Protein AF-A0A151MKY3-F1 (afdb_monomer_lite)

Secondary structure (DSSP, 8-state):
-HHHHHHHHHHHHHIIIIIIHHHTTHHHHHHHSTTSSTT--GGGGT-TTPPP-HHHHHHHHHTT-BHHHHTTHHHHS-HHHHT-THHHHHHHHHHHHH----PPPP-SS-HHHHHHHHHHHHHHHH---HHHHHHHHTSPPHHHHHHHHHHHHHHHHHHTTT-HHHHHHHHHHHHHHHHHHHHIIIIIIHHHHHHHHHHHHHHHHHHHHHHHHHHHHHHHHHHHHHHHHTHHHHHHHHHHHHHHHHHHHHHHHHHHHHHIIIIITTB-HHHHHHHHHHHHIIIIIIIHHHHHHHHHHHHHHHHHHHHHHHHHHHHHHH---S------------

Foldseek 3Di:
DVVLVVLLVVLVVCLVVPLVCVVVVVVQVVVLPPPNDPPDDCVVVLDPPDRQRPSQLLVCLQVQAFNCVSRVCCVRDVLCVVLVCCVVLVVVVVVLVPPQDQDDQDQPDDPVRLVVLVCLLVVLVPDDCVVVLVVLVPDDDLCPLLVQLVVLQVVLVVCCVPCVPSSVVSNVVSVVSVVVSVVCVVPVVVVSVVVSVVVVVSNVVSVCSNVVSVVVVVVSVVVSCCVRPPPSVVVSVVSVVVSVVVVVVSVVVSVVVVCCNRGPPRRNNVVSVVVVVVSCCCNVVPSVVSSVVSVVVVVVVVVVVVVVVVVVVVVVVVDDDPDDDDDDDDDDDD

InterPro domains:
  IPR008795 Prominin [PF05478] (1-319)
  IPR008795 Prominin [PTHR22730] (1-329)

pLDDT: mean 85.37, std 10.16, range [39.69, 96.31]

Sequence (334 aa):
MLLVLLSFLLGGNGYVLVCRSWHDRQLFQFLETQGMIPSFNPETLGLQGQTLNLSQVYNACQHDAPLWSALDLGQAVPLDELLNLSQYTTEIRAAFAETNLTLAPVVLLSTEQTDLLRTLGNTTRLTNLTDDRQKLSTIPSQEQLLGLADELDRLANVIGTRAPDRSKELRDEAAELRQLDKEMETRLRSNVRILNETLQRLQKTMHQVPMLVDSVLEQMKQAEVFLDTRVAATIQNESQLFLHRLLGFFETYVAWAKGTLTGELGRCRPVAQALDSVETIACRYMLDSLNAFWFSLGACTVLLLPGLILATRLAKFYRRMDYADVHENDALEM

Organism: Alligator mississippiensis (NCBI:txid8496)

Structure (mmCIF, N/CA/C/O backbone):
data_AF-A0A151MKY3-F1
#
_entry.id   AF-A0A151MKY3-F1
#
loop_
_atom_site.group_PDB
_atom_site.id
_atom_site.type_symbol
_atom_site.label_atom_id
_atom_site.label_alt_id
_atom_site.label_comp_id
_atom_site.label_asym_id
_atom_site.label_entity_id
_atom_site.label_seq_id
_atom_site.pdbx_PDB_ins_code
_atom_site.Cartn_x
_atom_site.Cartn_y
_atom_site.Cartn_z
_atom_site.occupancy
_atom_site.B_iso_or_equiv
_atom_site.auth_seq_id
_atom_site.auth_comp_id
_atom_site.auth_asym_id
_atom_site.auth_atom_id
_atom_site.pdbx_PDB_model_num
ATOM 1 N N . MET A 1 1 ? -31.438 -17.402 73.372 1.00 79.44 1 MET A N 1
ATOM 2 C CA . MET A 1 1 ? -32.746 -16.821 72.994 1.00 79.44 1 MET A CA 1
ATOM 3 C C . MET A 1 1 ? -32.568 -15.454 72.348 1.00 79.44 1 MET A C 1
ATOM 5 O O . MET A 1 1 ? -32.691 -15.382 71.137 1.00 79.44 1 MET A O 1
ATOM 9 N N . LEU A 1 2 ? -32.186 -14.410 73.093 1.00 84.75 2 LEU A N 1
ATOM 10 C CA . LEU A 1 2 ? -32.110 -13.033 72.567 1.00 84.75 2 LEU A CA 1
ATOM 11 C C . LEU A 1 2 ? -31.110 -12.866 71.404 1.00 84.75 2 LEU A C 1
ATOM 13 O O . LEU A 1 2 ? -31.463 -12.306 70.374 1.00 84.75 2 LEU A O 1
ATOM 17 N N . LEU A 1 3 ? -29.910 -13.446 71.527 1.00 87.62 3 LEU A N 1
ATOM 18 C CA . LEU A 1 3 ? -28.890 -13.429 70.468 1.00 87.62 3 LEU A CA 1
ATOM 19 C C . LEU A 1 3 ? -29.376 -14.095 69.172 1.00 87.62 3 LEU A C 1
ATOM 21 O O . LEU A 1 3 ? -29.254 -13.519 68.103 1.00 87.62 3 LEU A O 1
ATOM 25 N N . VAL A 1 4 ? -30.006 -15.267 69.277 1.00 87.38 4 VAL A N 1
ATOM 26 C CA . VAL A 1 4 ? -30.551 -16.012 68.127 1.00 87.38 4 VAL A CA 1
ATOM 27 C C . VAL A 1 4 ? -31.636 -15.211 67.417 1.00 87.38 4 VAL A C 1
ATOM 29 O O . VAL A 1 4 ? -31.662 -15.149 66.194 1.00 87.38 4 VAL A O 1
ATOM 32 N N . LEU A 1 5 ? -32.516 -14.580 68.196 1.00 85.94 5 LEU A N 1
ATOM 33 C CA . LEU A 1 5 ? -33.632 -13.804 67.675 1.00 85.94 5 LEU A CA 1
ATOM 34 C C . LEU A 1 5 ? -33.143 -12.537 66.956 1.00 85.94 5 LEU A C 1
ATOM 36 O O . LEU A 1 5 ? -33.603 -12.246 65.857 1.00 85.94 5 LEU A O 1
ATOM 40 N N . LEU A 1 6 ? -32.159 -11.835 67.531 1.00 89.75 6 LEU A N 1
ATOM 41 C CA . LEU A 1 6 ? -31.515 -10.682 66.896 1.00 89.75 6 LEU A CA 1
ATOM 42 C C . LEU A 1 6 ? -30.772 -11.077 65.616 1.00 89.75 6 LEU A C 1
ATOM 44 O O . LEU A 1 6 ? -30.970 -10.439 64.587 1.00 89.75 6 LEU A O 1
ATOM 48 N N . SER A 1 7 ? -29.958 -12.135 65.653 1.00 88.44 7 SER A N 1
ATOM 49 C CA . SER A 1 7 ? -29.203 -12.605 64.485 1.00 88.44 7 SER A CA 1
ATOM 50 C C . SER A 1 7 ? -30.115 -13.084 63.356 1.00 88.44 7 SER A C 1
ATOM 52 O O . SER A 1 7 ? -29.849 -12.773 62.199 1.00 88.44 7 SER A O 1
ATOM 54 N N . PHE A 1 8 ? -31.212 -13.777 63.674 1.00 87.38 8 PHE A N 1
ATOM 55 C CA . PHE A 1 8 ? -32.194 -14.211 62.680 1.00 87.38 8 PHE A CA 1
ATOM 56 C C . PHE A 1 8 ? -32.947 -13.028 62.055 1.00 87.38 8 PHE A C 1
ATOM 58 O O . PHE A 1 8 ? -33.107 -12.978 60.838 1.00 87.38 8 PHE A O 1
ATOM 65 N N . LEU A 1 9 ? -33.364 -12.042 62.858 1.00 87.62 9 LEU A N 1
ATOM 66 C CA . LEU A 1 9 ? -33.996 -10.827 62.337 1.00 87.62 9 LEU A CA 1
ATOM 67 C C . LEU A 1 9 ? -33.033 -10.032 61.448 1.00 87.62 9 LEU A C 1
ATOM 69 O O . LEU A 1 9 ? -33.425 -9.605 60.365 1.00 87.62 9 LEU A O 1
ATOM 73 N N . LEU A 1 10 ? -31.778 -9.860 61.868 1.00 89.12 10 LEU A N 1
ATOM 74 C CA . LEU A 1 10 ? -30.752 -9.176 61.078 1.00 89.12 10 LEU A CA 1
ATOM 75 C C . LEU A 1 10 ? -30.460 -9.906 59.765 1.00 89.12 10 LEU A C 1
ATOM 77 O O . LEU A 1 10 ? -30.448 -9.275 58.713 1.00 89.12 10 LEU A O 1
ATOM 81 N N . GLY A 1 11 ? -30.265 -11.224 59.806 1.00 87.06 11 GLY A N 1
ATOM 82 C CA . GLY A 1 11 ? -29.966 -12.014 58.614 1.00 87.06 11 GLY A CA 1
ATOM 83 C C . GLY A 1 11 ? -31.149 -12.119 57.645 1.00 87.06 11 GLY A C 1
ATOM 84 O O . GLY A 1 11 ? -30.958 -12.020 56.432 1.00 87.06 11 GLY A O 1
ATOM 85 N N . GLY A 1 12 ? -32.380 -12.239 58.152 1.00 87.25 12 GLY A N 1
ATOM 86 C CA . GLY A 1 12 ? -33.592 -12.251 57.330 1.00 87.25 12 GLY A CA 1
ATOM 87 C C . GLY A 1 12 ? -33.848 -10.910 56.637 1.00 87.25 12 GLY A C 1
ATOM 88 O O . GLY A 1 12 ? -34.093 -10.873 55.432 1.00 87.25 12 GLY A O 1
ATOM 89 N N . ASN A 1 13 ? -33.724 -9.795 57.368 1.00 88.44 13 ASN A N 1
ATOM 90 C CA . ASN A 1 13 ? -33.832 -8.460 56.769 1.00 88.44 13 ASN A CA 1
ATOM 91 C C . ASN A 1 13 ? -32.669 -8.178 55.810 1.00 88.44 13 ASN A C 1
ATOM 93 O O . ASN A 1 13 ? -32.894 -7.628 54.738 1.00 88.44 13 ASN A O 1
ATOM 97 N N . GLY A 1 14 ? -31.448 -8.601 56.152 1.00 87.81 14 GLY A N 1
ATOM 98 C CA . GLY A 1 14 ? -30.278 -8.480 55.282 1.00 87.81 14 GLY A CA 1
ATOM 99 C C . GLY A 1 14 ? -30.457 -9.215 53.953 1.00 87.81 14 GLY A C 1
ATOM 100 O O . GLY A 1 14 ? -30.155 -8.655 52.903 1.00 87.81 14 GLY A O 1
ATOM 101 N N . TYR A 1 15 ? -31.029 -10.421 53.975 1.00 89.06 15 TYR A N 1
ATOM 102 C CA . TYR A 1 15 ? -31.353 -11.164 52.756 1.00 89.06 15 TYR A CA 1
ATOM 103 C C . TYR A 1 15 ? -32.357 -10.415 51.870 1.00 89.06 15 TYR A C 1
ATOM 105 O O . TYR A 1 15 ? -32.137 -10.262 50.670 1.00 89.06 15 TYR A O 1
ATOM 113 N N . VAL A 1 16 ? -33.453 -9.911 52.444 1.00 87.62 16 VAL A N 1
ATOM 114 C CA . VAL A 1 16 ? -34.462 -9.173 51.668 1.00 87.62 16 VAL A CA 1
ATOM 115 C C . VAL A 1 16 ? -33.888 -7.868 51.115 1.00 87.62 16 VAL A C 1
ATOM 117 O O . VAL A 1 16 ? -34.118 -7.548 49.955 1.00 87.62 16 VAL A O 1
ATOM 120 N N . LEU A 1 17 ? -33.122 -7.125 51.914 1.00 87.00 17 LEU A N 1
ATOM 121 C CA . LEU A 1 17 ? -32.620 -5.813 51.517 1.00 87.00 17 LEU A CA 1
ATOM 122 C C . LEU A 1 17 ? -31.490 -5.902 50.485 1.00 87.00 17 LEU A C 1
ATOM 124 O O . LEU A 1 17 ? -31.432 -5.071 49.584 1.00 87.00 17 LEU A O 1
ATOM 128 N N . VAL A 1 18 ? -30.600 -6.890 50.614 1.00 87.38 18 VAL A N 1
ATOM 129 C CA . VAL A 1 18 ? -29.420 -7.035 49.751 1.00 87.38 18 VAL A CA 1
ATOM 130 C C . VAL A 1 18 ? -29.682 -8.044 48.642 1.00 87.38 18 VAL A C 1
ATOM 132 O O . VAL A 1 18 ? -29.664 -7.675 47.477 1.00 87.38 18 VAL A O 1
ATOM 135 N N . CYS A 1 19 ? -29.965 -9.302 48.979 1.00 90.56 19 CYS A N 1
ATOM 136 C CA . CYS A 1 19 ? -30.007 -10.394 48.004 1.00 90.56 19 CYS A CA 1
ATOM 137 C C . CYS A 1 19 ? -31.201 -10.318 47.067 1.00 90.56 19 CYS A C 1
ATOM 139 O O . CYS A 1 19 ? -31.044 -10.433 45.854 1.00 90.56 19 CYS A O 1
ATOM 141 N N . ARG A 1 20 ? -32.395 -10.074 47.613 1.00 88.94 20 ARG A N 1
ATOM 142 C CA . ARG A 1 20 ? -33.591 -9.935 46.780 1.00 88.94 20 ARG A CA 1
ATOM 143 C C . ARG A 1 20 ? -33.513 -8.683 45.904 1.00 88.94 20 ARG A C 1
ATOM 145 O O . ARG A 1 20 ? -33.771 -8.770 44.710 1.00 88.94 20 ARG A O 1
ATOM 152 N N . SER A 1 21 ? -33.073 -7.555 46.462 1.00 87.38 21 SER A N 1
ATOM 153 C CA . SER A 1 21 ? -32.873 -6.317 45.697 1.00 87.38 21 SER A CA 1
ATOM 154 C C . SER A 1 21 ? -31.783 -6.440 44.627 1.00 87.38 21 SER A C 1
ATOM 156 O O . SER A 1 21 ? -31.900 -5.811 43.576 1.00 87.38 21 SER A O 1
ATOM 158 N N . TRP A 1 22 ? -30.722 -7.219 44.871 1.00 89.06 22 TRP A N 1
ATOM 159 C CA . TRP A 1 22 ? -29.681 -7.509 43.877 1.00 89.06 22 TRP A CA 1
ATOM 160 C C . TRP A 1 22 ? -30.268 -8.299 42.711 1.00 89.06 22 TRP A C 1
ATOM 162 O O . TRP A 1 22 ? -30.148 -7.874 41.562 1.00 89.06 22 TRP A O 1
ATOM 172 N N . HIS A 1 23 ? -30.975 -9.387 43.019 1.00 85.56 23 HIS A N 1
ATOM 173 C CA . HIS A 1 23 ? -31.611 -10.247 42.027 1.00 85.56 23 HIS A CA 1
ATOM 174 C C . HIS A 1 23 ? -32.639 -9.492 41.169 1.00 85.56 23 HIS A C 1
ATOM 176 O O . HIS A 1 23 ? -32.623 -9.579 39.941 1.00 85.56 23 HIS A O 1
ATOM 182 N N . ASP A 1 24 ? -33.480 -8.672 41.809 1.00 86.06 24 ASP A N 1
ATOM 183 C CA . ASP A 1 24 ? -34.497 -7.842 41.151 1.00 86.06 24 ASP A CA 1
ATOM 184 C C . ASP A 1 24 ? -33.900 -6.585 40.477 1.00 86.06 24 ASP A C 1
ATOM 186 O O . ASP A 1 24 ? -34.632 -5.750 39.943 1.00 86.06 24 ASP A O 1
ATOM 190 N N . ARG A 1 25 ? -32.566 -6.432 40.489 1.00 83.19 25 ARG A N 1
ATOM 191 C CA . ARG A 1 25 ? -31.793 -5.310 39.916 1.00 83.19 25 ARG A CA 1
ATOM 192 C C . ARG A 1 25 ? -32.078 -3.937 40.538 1.00 83.19 25 ARG A C 1
ATOM 194 O O . ARG A 1 25 ? -31.542 -2.927 40.081 1.00 83.19 25 ARG A O 1
ATOM 201 N N . GLN A 1 26 ? -32.871 -3.887 41.602 1.00 84.25 26 GLN A N 1
ATOM 202 C CA . GLN A 1 26 ? -33.169 -2.672 42.363 1.00 84.25 26 GLN A CA 1
ATOM 203 C C . GLN A 1 26 ? -31.936 -2.155 43.112 1.00 84.25 26 GLN A C 1
ATOM 205 O O . GLN A 1 26 ? -31.781 -0.951 43.300 1.00 84.25 26 GLN A O 1
ATOM 210 N N . LEU A 1 27 ? -31.017 -3.053 43.485 1.00 83.50 27 LEU A N 1
ATOM 211 C CA . LEU A 1 27 ? -29.758 -2.677 44.122 1.00 83.50 27 LEU A CA 1
ATOM 212 C C . LEU A 1 27 ? -28.892 -1.806 43.201 1.00 83.50 27 LEU A C 1
ATOM 214 O O . LEU A 1 27 ? -28.269 -0.865 43.677 1.00 83.50 27 LEU A O 1
ATOM 218 N N . PHE A 1 28 ? -28.887 -2.063 41.887 1.00 82.25 28 PHE A N 1
ATOM 219 C CA . PHE A 1 28 ? -28.133 -1.240 40.937 1.00 82.25 28 PHE A CA 1
ATOM 220 C C . PHE A 1 28 ? -28.690 0.183 40.856 1.00 82.25 28 PHE A C 1
ATOM 222 O O . PHE A 1 28 ? -27.914 1.126 40.909 1.00 82.25 28 PHE A O 1
ATOM 229 N N . GLN A 1 29 ? -30.015 0.354 40.863 1.00 78.81 29 GLN A N 1
ATOM 230 C CA . GLN A 1 29 ? -30.649 1.681 40.903 1.00 78.81 29 GLN A CA 1
ATOM 231 C C . GLN A 1 29 ? -30.283 2.462 42.176 1.00 78.81 29 GLN A C 1
ATOM 233 O O . GLN A 1 29 ? -30.111 3.677 42.145 1.00 78.81 29 GLN A O 1
ATOM 238 N N . PHE A 1 30 ? -30.127 1.762 43.301 1.00 78.12 30 PHE A N 1
ATOM 239 C CA . PHE A 1 30 ? -29.658 2.357 44.553 1.00 78.12 30 PHE A CA 1
ATOM 240 C C . PHE A 1 30 ? -28.153 2.682 44.531 1.00 78.12 30 PHE A C 1
ATOM 242 O O . PHE A 1 30 ? -27.708 3.674 45.103 1.00 78.12 30 PHE A O 1
ATOM 249 N N . LEU A 1 31 ? -27.339 1.878 43.855 1.00 77.00 31 LEU A N 1
ATOM 250 C CA . LEU A 1 31 ? -25.914 2.163 43.672 1.00 77.00 31 LEU A CA 1
ATOM 251 C C . LEU A 1 31 ? -25.668 3.316 42.684 1.00 77.00 31 LEU A C 1
ATOM 253 O O . LEU A 1 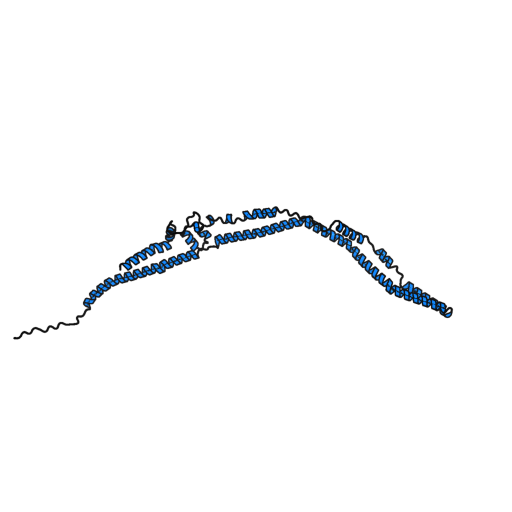31 ? -24.666 4.016 42.805 1.00 77.00 31 LEU A O 1
ATOM 257 N N . GLU A 1 32 ? -26.594 3.541 41.750 1.00 72.25 32 GLU A N 1
ATOM 258 C CA . GLU A 1 32 ? -26.597 4.679 40.823 1.00 72.25 32 GLU A CA 1
ATOM 259 C C . GLU A 1 32 ? -26.899 6.018 41.521 1.00 72.25 32 GLU A C 1
ATOM 261 O O . GLU A 1 32 ? -26.517 7.072 41.007 1.00 72.25 32 GLU A O 1
ATOM 266 N N . THR A 1 33 ? -27.553 6.024 42.694 1.00 75.19 33 THR A N 1
ATOM 267 C CA . THR A 1 33 ? -27.798 7.277 43.428 1.00 75.19 33 THR A CA 1
ATOM 268 C C . THR A 1 33 ? -26.492 7.944 43.873 1.00 75.19 33 THR A C 1
ATOM 270 O O . THR A 1 33 ? -25.643 7.334 44.529 1.00 75.19 33 THR A O 1
ATOM 273 N N . GLN A 1 34 ? -26.340 9.231 43.531 1.00 62.94 34 GLN A N 1
ATOM 274 C CA . GLN A 1 34 ? -25.133 10.016 43.811 1.00 62.94 34 GLN A CA 1
ATOM 275 C C . GLN A 1 34 ? -24.719 9.941 45.290 1.00 62.94 34 GLN A C 1
ATOM 277 O O . GLN A 1 34 ? -25.518 10.189 46.190 1.00 62.94 34 GLN A O 1
ATOM 282 N N . GLY A 1 35 ? -23.437 9.641 45.524 1.00 64.31 35 GLY A N 1
ATOM 283 C CA . GLY A 1 35 ? -22.823 9.607 46.855 1.00 64.31 35 GLY A CA 1
ATOM 284 C C . GLY A 1 35 ? -22.837 8.245 47.558 1.00 64.31 35 GLY A C 1
ATOM 285 O O . GLY A 1 35 ? -22.211 8.127 48.608 1.00 64.31 35 GLY A O 1
ATOM 286 N N . MET A 1 36 ? -23.486 7.217 46.994 1.00 69.56 36 MET A N 1
ATOM 287 C CA . MET A 1 36 ? -23.529 5.875 47.599 1.00 69.56 36 MET A CA 1
ATOM 288 C C . MET A 1 36 ? -22.240 5.070 47.421 1.00 69.56 36 MET A C 1
ATOM 290 O O . MET A 1 36 ? -21.821 4.378 48.348 1.00 69.56 36 MET A O 1
ATOM 294 N N . ILE A 1 37 ? -21.591 5.166 46.257 1.00 66.75 37 ILE A N 1
ATOM 295 C CA . ILE A 1 37 ? -20.278 4.555 46.028 1.00 66.75 37 ILE A CA 1
ATOM 296 C C . ILE A 1 37 ? -19.214 5.653 46.138 1.00 66.75 37 ILE A C 1
ATOM 298 O O . ILE A 1 37 ? -19.072 6.460 45.213 1.00 66.75 37 ILE A O 1
ATOM 302 N N . PRO A 1 38 ? -18.453 5.717 47.246 1.00 58.78 38 PRO A N 1
ATOM 303 C CA . PRO A 1 38 ? -17.341 6.648 47.342 1.00 58.78 38 PRO A CA 1
ATOM 304 C C . PRO A 1 38 ? -16.328 6.327 46.235 1.00 58.78 38 PRO A C 1
ATOM 306 O O . PRO A 1 38 ? -15.977 5.169 46.021 1.00 58.78 38 PRO A O 1
ATOM 309 N N . SER A 1 39 ? -15.882 7.364 45.521 1.00 62.12 39 SER A N 1
ATOM 310 C CA . SER A 1 39 ? -14.867 7.297 44.453 1.00 62.12 39 SER A CA 1
ATOM 311 C C . SER A 1 39 ? -15.308 6.761 43.082 1.00 62.12 39 SER A C 1
ATOM 313 O O . SER A 1 39 ? -14.478 6.750 42.173 1.00 62.12 39 SER A O 1
ATOM 315 N N . PHE A 1 40 ? -16.573 6.381 42.867 1.00 66.06 40 PHE A N 1
ATOM 316 C CA . PHE A 1 40 ? -17.049 6.057 41.516 1.00 66.06 40 PHE A CA 1
ATOM 317 C C . PHE A 1 40 ? -17.426 7.339 40.764 1.00 66.06 40 PHE A C 1
ATOM 319 O O . PHE A 1 40 ? -18.491 7.913 40.987 1.00 66.06 40 PHE A O 1
ATOM 326 N N . ASN A 1 41 ? -16.532 7.802 39.887 1.00 69.19 41 ASN A N 1
ATOM 327 C CA . ASN A 1 41 ? -16.803 8.901 38.964 1.00 69.19 41 ASN A CA 1
ATOM 328 C C . ASN A 1 41 ? -16.891 8.343 37.528 1.00 69.19 41 ASN A C 1
ATOM 330 O O . ASN A 1 41 ? -15.872 7.850 37.031 1.00 69.19 41 ASN A O 1
ATOM 334 N N . PRO A 1 42 ? -18.054 8.415 36.849 1.00 69.69 42 PRO A N 1
ATOM 335 C CA . PRO A 1 42 ? -18.204 7.950 35.466 1.00 69.69 42 PRO A CA 1
ATOM 336 C C . PRO A 1 42 ? -17.239 8.641 34.488 1.00 69.69 42 PRO A C 1
ATOM 338 O O . PRO A 1 42 ? -16.872 8.050 33.475 1.00 69.69 42 PRO A O 1
ATOM 341 N N . GLU A 1 43 ? -16.720 9.825 34.826 1.00 70.12 43 GLU A N 1
ATOM 342 C CA . GLU A 1 43 ? -15.688 10.501 34.030 1.00 70.12 43 GLU A CA 1
ATOM 343 C C . GLU A 1 43 ? -14.390 9.685 33.907 1.00 70.12 43 GLU A C 1
ATOM 345 O O . GLU A 1 43 ? -13.697 9.784 32.897 1.00 70.12 43 GLU A O 1
ATOM 350 N N . THR A 1 44 ? -14.070 8.827 34.886 1.00 69.62 44 THR A N 1
ATOM 351 C CA . THR A 1 44 ? -12.889 7.942 34.816 1.00 69.62 44 THR A CA 1
ATOM 352 C C . THR A 1 44 ? -13.013 6.865 33.733 1.00 69.62 44 THR A C 1
ATOM 354 O O . THR A 1 44 ? -12.003 6.328 33.285 1.00 69.62 44 THR A O 1
ATOM 357 N N . LEU A 1 45 ? -14.238 6.584 33.278 1.00 70.19 45 LEU A N 1
ATOM 358 C CA . LEU A 1 45 ? -14.550 5.665 32.181 1.00 70.19 45 LEU A CA 1
ATOM 359 C C . LEU A 1 45 ? -14.662 6.387 30.826 1.00 70.19 45 LEU A C 1
ATOM 361 O O . LEU A 1 45 ? -15.073 5.780 29.843 1.00 70.19 45 LEU A O 1
ATOM 365 N N . GLY A 1 46 ? -14.304 7.675 30.766 1.00 67.44 46 GLY A N 1
ATOM 366 C CA . GLY A 1 46 ? -14.403 8.496 29.557 1.00 67.44 46 GLY A CA 1
ATOM 367 C C . GLY A 1 46 ? -15.810 9.027 29.273 1.00 67.44 46 GLY A C 1
ATOM 368 O O . GLY A 1 46 ? -16.040 9.604 28.216 1.00 67.44 46 GLY A O 1
ATOM 369 N N . LEU A 1 47 ? -16.748 8.869 30.210 1.00 73.44 47 LEU A N 1
ATOM 370 C CA . LEU A 1 47 ? -18.136 9.306 30.071 1.00 73.44 47 LEU A CA 1
ATOM 371 C C . LEU A 1 47 ? -18.298 10.707 30.664 1.00 73.44 47 LEU A C 1
ATOM 373 O O . LEU A 1 47 ? -18.727 10.881 31.805 1.00 73.44 47 LEU A O 1
ATOM 377 N N . GLN A 1 48 ? -17.898 11.724 29.902 1.00 65.56 48 GLN A N 1
ATOM 378 C CA . GLN A 1 48 ? -18.041 13.120 30.318 1.00 65.56 48 GLN A CA 1
ATOM 379 C C . GLN A 1 48 ? -19.516 13.541 30.286 1.00 65.56 48 GLN A C 1
ATOM 381 O O . GLN A 1 48 ? -20.140 13.582 29.230 1.00 65.56 48 GLN A O 1
ATOM 386 N N . GLY A 1 49 ? -20.077 13.868 31.453 1.00 64.19 49 GLY A N 1
ATOM 387 C CA . GLY A 1 49 ? -21.427 14.434 31.569 1.00 64.19 49 GLY A CA 1
ATOM 388 C C . GLY A 1 49 ? -22.587 13.458 31.335 1.00 64.19 49 GLY A C 1
ATOM 389 O O . GLY A 1 49 ? -23.733 13.902 31.281 1.00 64.19 49 GLY A O 1
ATOM 390 N N . GLN A 1 50 ? -22.327 12.151 31.222 1.00 67.12 50 GLN A N 1
ATOM 391 C CA . GLN A 1 50 ? -23.371 11.138 31.056 1.00 67.12 50 GLN A CA 1
ATOM 392 C C . GLN A 1 50 ? -23.708 10.432 32.372 1.00 67.12 50 GLN A C 1
ATOM 394 O O . GLN A 1 50 ? -22.838 10.087 33.173 1.00 67.12 50 GLN A O 1
ATOM 399 N N . THR A 1 51 ? -24.998 10.178 32.581 1.00 68.12 51 THR A N 1
ATOM 400 C CA . THR A 1 51 ? -25.483 9.348 33.686 1.00 68.12 51 THR A CA 1
ATOM 401 C C . THR A 1 51 ? -25.386 7.877 33.294 1.00 68.12 51 THR A C 1
ATOM 403 O O . THR A 1 51 ? -26.028 7.453 32.334 1.00 68.12 51 THR A O 1
ATOM 406 N N . LEU A 1 52 ? -24.591 7.104 34.033 1.00 77.75 52 LEU A N 1
ATOM 407 C CA . LEU A 1 52 ? -24.357 5.687 33.763 1.00 77.75 52 LEU A CA 1
ATOM 408 C C . LEU A 1 52 ? -25.459 4.840 34.406 1.00 77.75 52 LEU A C 1
ATOM 410 O O . LEU A 1 52 ? -25.631 4.862 35.622 1.00 77.75 52 LEU A O 1
ATOM 414 N N . ASN A 1 53 ? -26.188 4.082 33.587 1.00 85.19 53 ASN A N 1
ATOM 415 C CA . ASN A 1 53 ? -27.198 3.133 34.049 1.00 85.19 53 ASN A CA 1
ATOM 416 C C . ASN A 1 53 ? -26.549 1.751 34.239 1.00 85.19 53 ASN A C 1
ATOM 418 O O . ASN A 1 53 ? -26.467 0.954 33.303 1.00 85.19 53 ASN A O 1
ATOM 422 N N . LEU A 1 54 ? -26.062 1.481 35.451 1.00 86.12 54 LEU A N 1
ATOM 423 C CA . LEU A 1 54 ? -25.437 0.219 35.855 1.00 86.12 54 LEU A CA 1
ATOM 424 C C . LEU A 1 54 ? -26.337 -0.983 35.544 1.00 86.12 54 LEU A C 1
ATOM 426 O O . LEU A 1 54 ? -25.823 -2.021 35.134 1.00 86.12 54 LEU A O 1
ATOM 430 N N . SER A 1 55 ? -27.660 -0.852 35.684 1.00 87.62 55 SER A N 1
ATOM 431 C CA . SER A 1 55 ? -28.602 -1.937 35.363 1.00 87.62 55 SER A CA 1
ATOM 432 C C . SER A 1 55 ? -28.589 -2.304 33.872 1.00 87.62 55 SER A C 1
ATOM 434 O O . SER A 1 55 ? -28.547 -3.487 33.517 1.00 87.62 55 SER A O 1
ATOM 436 N N . GLN A 1 56 ? -28.561 -1.307 32.982 1.00 88.94 56 GLN A N 1
ATOM 437 C CA . GLN A 1 56 ? -28.439 -1.527 31.536 1.00 88.94 56 GLN A CA 1
ATOM 438 C C . GLN A 1 56 ? -27.062 -2.074 31.157 1.00 88.94 56 GLN A C 1
ATOM 440 O O . GLN A 1 56 ? -26.991 -3.040 30.396 1.00 88.94 56 GLN A O 1
ATOM 445 N N . VAL A 1 57 ? -25.989 -1.516 31.729 1.00 90.44 57 VAL A N 1
ATOM 446 C CA . VAL A 1 57 ? -24.609 -1.978 31.506 1.00 90.44 57 VAL A CA 1
ATOM 447 C C . VAL A 1 57 ? -24.471 -3.444 31.905 1.00 90.44 57 VAL A C 1
ATOM 449 O O . VAL A 1 57 ? -24.013 -4.268 31.117 1.00 90.44 57 VAL A O 1
ATOM 452 N N . TYR A 1 58 ? -24.930 -3.801 33.104 1.00 90.94 58 TYR A N 1
ATOM 453 C CA . TYR A 1 58 ? -24.905 -5.174 33.596 1.00 90.94 58 TYR A CA 1
ATOM 454 C C . TYR A 1 58 ? -25.719 -6.116 32.697 1.00 90.94 58 TYR A C 1
ATOM 456 O O . TYR A 1 58 ? -25.235 -7.189 32.334 1.00 90.94 58 TYR A O 1
ATOM 464 N N . ASN A 1 59 ? -26.912 -5.702 32.256 1.00 92.25 59 ASN A N 1
ATOM 465 C CA . ASN A 1 59 ? -27.730 -6.491 31.336 1.00 92.25 59 ASN A CA 1
ATOM 466 C C . ASN A 1 59 ? -27.047 -6.703 29.973 1.00 92.25 59 ASN A C 1
ATOM 468 O O . ASN A 1 59 ? -27.095 -7.806 29.428 1.00 92.25 59 ASN A O 1
ATOM 472 N N . ALA A 1 60 ? -26.387 -5.680 29.428 1.00 94.06 60 ALA A N 1
ATOM 473 C CA . ALA A 1 60 ? -25.601 -5.798 28.202 1.00 94.06 60 ALA A CA 1
ATOM 474 C C . ALA A 1 60 ? -24.424 -6.771 28.395 1.00 94.06 60 ALA A C 1
ATOM 476 O O . ALA A 1 60 ? -24.197 -7.653 27.565 1.00 94.06 60 ALA A O 1
ATOM 477 N N . CYS A 1 61 ? -23.735 -6.688 29.534 1.00 94.00 61 CYS A N 1
ATOM 478 C CA . CYS A 1 61 ? -22.634 -7.586 29.867 1.00 94.00 61 CYS A CA 1
ATOM 479 C C . CYS A 1 61 ? -23.071 -9.041 30.059 1.00 94.00 61 CYS A C 1
ATOM 481 O O . CYS A 1 61 ? -22.353 -9.944 29.630 1.00 94.00 61 CYS A O 1
ATOM 483 N N . GLN A 1 62 ? -24.262 -9.303 30.604 1.00 94.38 62 GLN A N 1
ATOM 484 C CA . GLN A 1 62 ? -24.817 -10.663 30.646 1.00 94.38 62 GLN A CA 1
ATOM 485 C C . GLN A 1 62 ? -24.970 -11.283 29.245 1.00 94.38 62 GLN A C 1
ATOM 487 O O . GLN A 1 62 ? -24.792 -12.492 29.088 1.00 94.38 62 GLN A O 1
ATOM 492 N N . HIS A 1 63 ? -25.237 -10.461 28.227 1.00 95.31 63 HIS A N 1
ATOM 493 C CA . HIS A 1 63 ? -25.375 -10.875 26.826 1.00 95.31 63 HIS A CA 1
ATOM 494 C C . HIS A 1 63 ? -24.063 -10.795 26.032 1.00 95.31 63 HIS A C 1
ATOM 496 O O . HIS A 1 63 ? -24.087 -10.838 24.804 1.00 95.31 63 HIS A O 1
ATOM 502 N N . ASP A 1 64 ? -22.918 -10.701 26.716 1.00 95.38 64 ASP A N 1
ATOM 503 C CA . ASP A 1 64 ? -21.593 -10.631 26.093 1.00 95.38 64 ASP A CA 1
ATOM 504 C C . ASP A 1 64 ? -21.405 -9.430 25.161 1.00 95.38 64 ASP A C 1
ATOM 506 O O . ASP A 1 64 ? -20.654 -9.486 24.185 1.00 95.38 64 ASP A O 1
ATOM 510 N N . ALA A 1 65 ? -22.090 -8.323 25.447 1.00 95.50 65 ALA A N 1
ATOM 511 C CA . ALA A 1 65 ? -21.878 -7.090 24.712 1.00 95.50 65 ALA A CA 1
ATOM 512 C C . ALA A 1 65 ? -20.438 -6.571 24.925 1.00 95.50 65 ALA A C 1
ATOM 514 O O . ALA A 1 65 ? -19.867 -6.719 26.015 1.00 95.50 65 ALA A O 1
ATOM 515 N N . PRO A 1 66 ? -19.821 -5.957 23.903 1.00 94.44 66 PRO A N 1
ATOM 516 C CA . PRO A 1 66 ? -18.585 -5.212 24.080 1.00 94.44 66 PRO A CA 1
ATOM 517 C C . PRO A 1 66 ? -18.846 -3.961 24.920 1.00 94.44 66 PRO A C 1
ATOM 519 O O . PRO A 1 66 ? -19.890 -3.309 24.780 1.00 94.44 66 PRO A O 1
ATOM 522 N N . LEU A 1 67 ? -17.868 -3.595 25.751 1.00 90.81 67 LEU A N 1
ATOM 523 C CA . LEU A 1 67 ? -17.939 -2.429 26.631 1.00 90.81 67 LEU A CA 1
ATOM 524 C C . LEU A 1 67 ? -18.249 -1.140 25.858 1.00 90.81 67 LEU A C 1
ATOM 526 O O . LEU A 1 67 ? -18.966 -0.288 26.369 1.00 90.81 67 LEU A O 1
ATOM 530 N N . TRP A 1 68 ? -17.781 -1.049 24.607 1.00 91.06 68 TRP A N 1
ATOM 531 C CA . TRP A 1 68 ? -18.106 0.039 23.685 1.00 91.06 68 TRP A CA 1
ATOM 532 C C . TRP A 1 68 ? -19.610 0.307 23.585 1.00 91.06 68 TRP A C 1
ATOM 534 O O . TRP A 1 68 ? -20.055 1.435 23.777 1.00 91.06 68 TRP A O 1
ATOM 544 N N . SER A 1 69 ? -20.391 -0.745 23.326 1.00 90.88 69 SER A N 1
ATOM 545 C CA . SER A 1 69 ? -21.852 -0.666 23.231 1.00 90.88 69 SER A CA 1
ATOM 546 C C . SER A 1 69 ? -22.534 -0.610 24.598 1.00 90.88 69 SER A C 1
ATOM 548 O O . SER A 1 69 ? -23.554 0.052 24.740 1.00 90.88 69 SER A O 1
ATOM 550 N N . ALA A 1 70 ? -21.971 -1.279 25.611 1.00 90.50 70 ALA A N 1
ATOM 551 C CA . ALA A 1 70 ? -22.562 -1.330 26.946 1.00 90.50 70 ALA A CA 1
ATOM 552 C C . ALA A 1 70 ? -22.500 0.028 27.663 1.00 90.50 70 ALA A C 1
ATOM 554 O O . ALA A 1 70 ? -23.428 0.368 28.387 1.00 90.50 70 ALA A O 1
ATOM 555 N N . LEU A 1 71 ? -21.421 0.790 27.458 1.00 88.06 71 LEU A N 1
ATOM 556 C CA . LEU A 1 71 ? -21.216 2.125 28.027 1.00 88.06 71 LEU A CA 1
ATOM 557 C C . LEU A 1 71 ? -21.612 3.265 27.074 1.00 88.06 71 LEU A C 1
ATOM 559 O O . LEU A 1 71 ? -21.446 4.419 27.440 1.00 88.06 71 LEU A O 1
ATOM 563 N N . ASP A 1 72 ? -22.092 2.959 25.866 1.00 87.31 72 ASP A N 1
ATOM 564 C CA . ASP A 1 72 ? -22.411 3.949 24.825 1.00 87.31 72 ASP A CA 1
ATOM 565 C C . ASP A 1 72 ? -21.252 4.926 24.510 1.00 87.31 72 ASP A C 1
ATOM 567 O O . ASP A 1 72 ? -21.428 6.131 24.310 1.00 87.31 72 ASP A O 1
ATOM 571 N N . LEU A 1 73 ? -20.024 4.391 24.434 1.00 86.69 73 LEU A N 1
ATOM 572 C CA . LEU A 1 73 ? -18.801 5.185 24.220 1.00 86.69 73 LEU A CA 1
ATOM 573 C C . LEU A 1 73 ? -18.780 5.928 22.877 1.00 86.69 73 LEU A C 1
ATOM 575 O O . LEU A 1 73 ? -18.004 6.869 22.716 1.00 86.69 73 LEU A O 1
ATOM 579 N N . GLY A 1 74 ? -19.639 5.548 21.928 1.00 83.88 74 GLY A N 1
ATOM 580 C CA . GLY A 1 74 ? -19.760 6.220 20.635 1.00 83.88 74 GLY A CA 1
ATOM 581 C C . GLY A 1 74 ? -20.190 7.684 20.736 1.00 83.88 74 GLY A C 1
ATOM 582 O O . GLY A 1 74 ? -19.808 8.476 19.879 1.00 83.88 74 GLY A O 1
ATOM 583 N N . GLN A 1 75 ? -20.923 8.068 21.787 1.00 81.56 75 GLN A N 1
ATOM 584 C CA . GLN A 1 75 ? -21.286 9.471 22.011 1.00 81.56 75 GLN A CA 1
ATOM 585 C C . GLN A 1 75 ? -20.117 10.311 22.539 1.00 81.56 75 GLN A C 1
ATOM 587 O O . GLN A 1 75 ? -20.018 11.495 22.230 1.00 81.56 75 GLN A O 1
ATOM 592 N N . ALA A 1 76 ? -19.245 9.707 23.348 1.00 82.50 76 ALA A N 1
ATOM 593 C CA . ALA A 1 76 ? -18.102 10.393 23.944 1.00 82.50 76 ALA A CA 1
ATOM 594 C C . ALA A 1 76 ? -16.895 10.443 22.996 1.00 82.50 76 ALA A C 1
ATOM 596 O O . ALA A 1 76 ? -16.118 11.396 23.025 1.00 82.50 76 ALA A O 1
ATOM 597 N N . VAL A 1 77 ? -16.728 9.416 22.158 1.00 85.25 77 VAL A N 1
ATOM 598 C CA . VAL A 1 77 ? -15.582 9.270 21.261 1.00 85.25 77 VAL A CA 1
ATOM 599 C C . VAL A 1 77 ? -16.073 9.054 19.824 1.00 85.25 77 VAL A C 1
ATOM 601 O O . VAL A 1 77 ? -16.404 7.922 19.451 1.00 85.25 77 VAL A O 1
ATOM 604 N N . PRO A 1 78 ? -16.076 10.104 18.978 1.00 87.31 78 PRO A N 1
ATOM 605 C CA . PRO A 1 78 ? -16.473 9.995 17.579 1.00 87.31 78 PRO A CA 1
ATOM 606 C C . PRO A 1 78 ? -15.368 9.303 16.767 1.00 87.31 78 PRO A C 1
ATOM 608 O O . PRO A 1 78 ? -14.524 9.938 16.133 1.00 87.31 78 PRO A O 1
ATOM 611 N N . LEU A 1 79 ? -15.364 7.966 16.785 1.00 88.31 79 LEU A N 1
ATOM 612 C CA . LEU A 1 79 ? -14.379 7.130 16.082 1.00 88.31 79 LEU A CA 1
ATOM 613 C C . LEU A 1 79 ? -14.311 7.430 14.581 1.00 88.31 79 LEU A C 1
ATOM 615 O O . LEU A 1 79 ? -13.247 7.311 13.973 1.00 88.31 79 LEU A O 1
ATOM 619 N N . ASP A 1 80 ? -15.442 7.800 13.980 1.00 87.62 80 ASP A N 1
ATOM 620 C CA . ASP A 1 80 ? -15.517 8.121 12.558 1.00 87.62 80 ASP A CA 1
ATOM 621 C C . ASP A 1 80 ? -14.808 9.420 12.201 1.00 87.62 80 ASP A C 1
ATOM 623 O O . ASP A 1 80 ? -14.163 9.476 11.155 1.00 87.62 80 ASP A O 1
ATOM 627 N N . GLU A 1 81 ? -14.862 10.417 13.080 1.00 88.69 81 GLU A N 1
ATOM 628 C CA . GLU A 1 81 ? -14.136 11.673 12.907 1.00 88.69 81 GLU A CA 1
ATOM 629 C C . GLU A 1 81 ? -12.648 11.489 13.211 1.00 88.69 81 GLU A C 1
ATOM 631 O O . GLU A 1 81 ? -11.802 11.922 12.428 1.00 88.69 81 GLU A O 1
ATOM 636 N N . LEU A 1 82 ? -12.321 10.791 14.307 1.00 88.00 82 LEU A N 1
ATOM 637 C CA . LEU A 1 82 ? -10.940 10.602 14.758 1.00 88.00 82 LEU A CA 1
ATOM 638 C C . LEU A 1 82 ? -10.115 9.742 13.792 1.00 88.00 82 LEU A C 1
ATOM 640 O O . LEU A 1 82 ? -8.927 9.983 13.595 1.00 88.00 82 LEU A O 1
ATOM 644 N N . LEU A 1 83 ? -10.741 8.732 13.186 1.00 88.69 83 LEU A N 1
ATOM 645 C CA . LEU A 1 83 ? -10.108 7.835 12.218 1.00 88.69 83 LEU A CA 1
ATOM 646 C C . LEU A 1 83 ? -10.481 8.199 10.775 1.00 88.69 83 LEU A C 1
ATOM 648 O O . LEU A 1 83 ? -10.491 7.333 9.895 1.00 88.69 83 LEU A O 1
ATOM 652 N N . ASN A 1 84 ? -10.817 9.465 10.517 1.00 89.25 84 ASN A N 1
ATOM 653 C CA . ASN A 1 84 ? -11.131 9.916 9.173 1.00 89.25 84 ASN A CA 1
ATOM 654 C C . ASN A 1 84 ? -9.861 10.035 8.318 1.00 89.25 84 ASN A C 1
ATOM 656 O O . ASN A 1 84 ? -9.148 11.040 8.328 1.00 89.25 84 ASN A O 1
ATOM 660 N N . LEU A 1 85 ? -9.614 9.009 7.506 1.00 86.88 85 LEU A N 1
ATOM 661 C CA . LEU A 1 85 ? -8.493 8.972 6.571 1.00 86.88 85 LEU A CA 1
ATOM 662 C C . LEU A 1 85 ? -8.571 10.059 5.490 1.00 86.88 85 LEU A C 1
ATOM 664 O O . LEU A 1 85 ? -7.541 10.401 4.907 1.00 86.88 85 LEU A O 1
ATOM 668 N N . SER A 1 86 ? -9.747 10.630 5.203 1.00 86.06 86 SER A N 1
ATOM 669 C CA . SER A 1 86 ? -9.877 11.651 4.157 1.00 86.06 86 SER A CA 1
ATOM 670 C C . SER A 1 86 ? -9.010 12.877 4.450 1.00 86.06 86 SER A C 1
ATOM 672 O O . SER A 1 86 ? -8.461 13.464 3.522 1.00 86.06 86 SER A O 1
ATOM 674 N N . GLN A 1 87 ? -8.819 13.229 5.726 1.00 82.25 87 GLN A N 1
ATOM 675 C CA . GLN A 1 87 ? -8.000 14.377 6.121 1.00 82.25 87 GLN A CA 1
ATOM 676 C C . GLN A 1 87 ? -6.543 14.227 5.665 1.00 82.25 87 GLN A C 1
ATOM 678 O O . GLN A 1 87 ? -5.967 15.165 5.128 1.00 82.25 87 GLN A O 1
ATOM 683 N N . TYR A 1 88 ? -5.973 13.029 5.793 1.00 80.38 88 TYR A N 1
ATOM 684 C CA . TYR A 1 88 ? -4.566 12.772 5.470 1.00 80.38 88 TYR A CA 1
ATOM 685 C C . TYR A 1 88 ? -4.360 12.344 4.016 1.00 80.38 88 TYR A C 1
ATOM 687 O O . TYR A 1 88 ? -3.352 12.663 3.393 1.00 80.38 88 TYR A O 1
ATOM 695 N N . THR A 1 89 ? -5.319 11.615 3.445 1.00 88.69 89 THR A N 1
ATOM 696 C CA . THR A 1 89 ? -5.184 11.091 2.080 1.00 88.69 89 THR A CA 1
ATOM 697 C C . THR A 1 89 ? -5.346 12.159 1.008 1.00 88.69 89 THR A C 1
ATOM 699 O O . THR A 1 89 ? -4.804 11.988 -0.081 1.00 88.69 89 THR A O 1
ATOM 702 N N . THR A 1 90 ? -6.044 13.262 1.295 1.00 87.75 90 THR A N 1
ATOM 703 C CA . THR A 1 90 ? -6.264 14.335 0.313 1.00 87.75 90 THR A CA 1
ATOM 704 C C . THR A 1 90 ? -4.954 15.026 -0.060 1.00 87.75 90 THR A C 1
ATOM 706 O O . THR A 1 90 ? -4.644 15.135 -1.244 1.00 87.75 90 THR A O 1
ATOM 709 N N . GLU A 1 91 ? -4.142 15.408 0.929 1.00 87.56 91 GLU A N 1
ATOM 710 C CA . GLU A 1 91 ? -2.834 16.039 0.700 1.00 87.56 91 GLU A CA 1
ATOM 711 C C . GLU A 1 91 ? -1.860 15.089 -0.002 1.00 87.56 91 GLU A C 1
ATOM 713 O O . GLU A 1 91 ? -1.171 15.481 -0.941 1.00 87.56 91 GLU A O 1
ATOM 718 N N . ILE A 1 92 ? -1.851 13.810 0.389 1.00 89.00 92 ILE A N 1
ATOM 719 C CA . ILE A 1 92 ? -0.995 12.800 -0.246 1.00 89.00 92 ILE A CA 1
ATOM 720 C C . ILE A 1 92 ? -1.401 12.605 -1.715 1.00 89.00 92 ILE A C 1
ATOM 722 O O . ILE A 1 92 ? -0.544 12.584 -2.597 1.00 89.00 92 ILE A O 1
ATOM 726 N N . ARG A 1 93 ? -2.704 12.490 -2.007 1.00 89.62 93 ARG A N 1
ATOM 727 C CA . ARG A 1 93 ? -3.202 12.374 -3.387 1.00 89.62 93 ARG A CA 1
ATOM 728 C C . ARG A 1 93 ? -2.868 13.616 -4.210 1.00 89.62 93 ARG A C 1
ATOM 730 O O . ARG A 1 93 ? -2.458 13.460 -5.356 1.00 89.62 93 ARG A O 1
ATOM 737 N N . ALA A 1 94 ? -2.998 14.810 -3.631 1.00 88.31 94 ALA A N 1
ATOM 738 C CA . ALA A 1 94 ? -2.624 16.057 -4.290 1.00 88.31 94 ALA A CA 1
ATOM 739 C C . ALA A 1 94 ? -1.124 16.087 -4.624 1.00 88.31 94 ALA A C 1
ATOM 741 O O . ALA A 1 94 ? -0.770 16.293 -5.780 1.00 88.31 94 ALA A O 1
ATOM 742 N N . ALA A 1 95 ? -0.246 15.743 -3.676 1.00 87.38 95 ALA A N 1
ATOM 743 C CA . ALA A 1 95 ? 1.201 15.704 -3.902 1.00 87.38 95 ALA A CA 1
ATOM 744 C C . ALA A 1 95 ? 1.617 14.732 -5.031 1.00 87.38 95 ALA A C 1
ATOM 746 O O . ALA A 1 95 ? 2.496 15.033 -5.842 1.00 87.38 95 ALA A O 1
ATOM 747 N N . PHE A 1 96 ? 0.965 13.570 -5.131 1.00 86.62 96 PHE A N 1
ATOM 748 C CA . PHE A 1 96 ? 1.198 12.607 -6.220 1.00 86.62 96 PHE A CA 1
ATOM 749 C C . PHE A 1 96 ? 0.538 13.003 -7.554 1.00 86.62 96 PHE A C 1
ATOM 751 O O . PHE A 1 96 ? 0.932 12.498 -8.603 1.00 86.62 96 PHE A O 1
ATOM 758 N N . ALA A 1 97 ? -0.478 13.866 -7.541 1.00 84.31 97 ALA A N 1
ATOM 759 C CA . ALA A 1 97 ? -1.096 14.395 -8.757 1.00 84.31 97 ALA A CA 1
ATOM 760 C C . ALA A 1 97 ? -0.319 15.596 -9.320 1.00 84.31 97 ALA A C 1
ATOM 762 O O . ALA A 1 97 ? -0.198 15.736 -10.533 1.00 84.31 97 ALA A O 1
ATOM 763 N N . GLU A 1 98 ? 0.235 16.436 -8.444 1.00 81.75 98 GLU A N 1
ATOM 764 C CA . GLU A 1 98 ? 1.008 17.634 -8.795 1.00 81.75 98 GLU A CA 1
ATOM 765 C C . GLU A 1 98 ? 2.439 17.328 -9.261 1.00 81.75 98 GLU A C 1
ATOM 767 O O . GLU A 1 98 ? 3.122 18.198 -9.808 1.00 81.75 98 GLU A O 1
ATOM 772 N N . THR A 1 99 ? 2.909 16.090 -9.086 1.00 77.62 99 THR A N 1
ATOM 773 C CA . THR A 1 99 ? 4.226 15.650 -9.555 1.00 77.62 99 THR A CA 1
ATOM 774 C C . THR A 1 99 ? 4.237 15.490 -11.076 1.00 77.62 99 THR A C 1
ATOM 776 O O . THR A 1 99 ? 4.099 14.402 -11.633 1.00 77.62 99 THR A O 1
ATOM 779 N N . ASN A 1 100 ? 4.447 16.612 -11.766 1.00 72.69 100 ASN A N 1
ATOM 780 C CA . ASN A 1 100 ? 4.764 16.643 -13.189 1.00 72.69 100 ASN A CA 1
ATOM 781 C C . ASN A 1 100 ? 6.181 16.095 -13.405 1.00 72.69 100 ASN A C 1
ATOM 783 O O . ASN A 1 100 ? 7.174 16.805 -13.250 1.00 72.69 100 ASN A O 1
ATOM 787 N N . LEU A 1 101 ? 6.273 14.809 -13.741 1.00 77.94 101 LEU A N 1
ATOM 788 C CA . LEU A 1 101 ? 7.531 14.138 -14.060 1.00 77.94 101 LEU A CA 1
ATOM 789 C C . LEU A 1 101 ? 8.012 14.561 -15.450 1.00 77.94 101 LEU A C 1
ATOM 791 O O . LEU A 1 101 ? 7.614 13.988 -16.462 1.00 77.94 101 LEU A O 1
ATOM 795 N N . THR A 1 102 ? 8.894 15.553 -15.502 1.00 74.56 102 THR A N 1
ATOM 796 C CA . THR A 1 102 ? 9.659 15.875 -16.706 1.00 74.56 102 THR A CA 1
ATOM 797 C C . THR A 1 102 ? 10.971 15.099 -16.679 1.00 74.56 102 THR A C 1
ATOM 799 O O . THR A 1 102 ? 11.863 15.367 -15.874 1.00 74.56 102 THR A O 1
ATOM 802 N N . LEU A 1 103 ? 11.092 14.094 -17.547 1.00 79.00 103 LEU A N 1
ATOM 803 C CA . LEU A 1 103 ? 12.380 13.450 -17.775 1.00 79.00 103 LEU A CA 1
ATOM 804 C C . LEU A 1 103 ? 13.223 14.357 -18.671 1.00 79.00 103 LEU A C 1
ATOM 806 O O . LEU A 1 103 ? 12.713 14.966 -19.611 1.00 79.00 103 LEU A O 1
ATOM 810 N N . ALA A 1 104 ? 14.517 14.457 -18.372 1.00 83.19 104 ALA A N 1
ATOM 811 C CA . ALA A 1 104 ? 15.442 15.105 -19.287 1.00 83.19 104 ALA A CA 1
ATOM 812 C C . ALA A 1 104 ? 15.462 14.322 -20.614 1.00 83.19 104 ALA A C 1
ATOM 814 O O . ALA A 1 104 ? 15.449 13.087 -20.572 1.00 83.19 104 ALA A O 1
ATOM 815 N N . PRO A 1 105 ? 15.508 15.006 -21.771 1.00 80.75 105 PRO A N 1
ATOM 816 C CA . PRO A 1 105 ? 15.569 14.336 -23.062 1.00 80.75 105 PRO A CA 1
ATOM 817 C C . PRO A 1 105 ? 16.802 13.432 -23.107 1.00 80.75 105 PRO A C 1
ATOM 819 O O . PRO A 1 105 ? 17.933 13.882 -22.903 1.00 80.75 105 PRO A O 1
ATOM 822 N N . VAL A 1 106 ? 16.571 12.140 -23.336 1.00 86.00 106 VAL A N 1
ATOM 823 C CA . VAL A 1 106 ? 17.633 11.136 -23.411 1.00 86.00 106 VAL A CA 1
ATOM 824 C C . VAL A 1 106 ? 18.053 10.989 -24.864 1.00 86.00 106 VAL A C 1
ATOM 826 O O . VAL A 1 106 ? 17.254 10.589 -25.704 1.00 86.00 106 VAL A O 1
ATOM 829 N N . VAL A 1 107 ? 19.320 11.289 -25.141 1.00 88.50 107 VAL A N 1
ATOM 830 C CA . VAL A 1 107 ? 19.958 11.032 -26.436 1.00 88.50 107 VAL A CA 1
ATOM 831 C C . VAL A 1 107 ? 20.808 9.773 -26.288 1.00 88.50 107 VAL A C 1
ATOM 833 O O . VAL A 1 107 ? 21.797 9.775 -25.555 1.00 88.50 107 VAL A O 1
ATOM 836 N N . LEU A 1 108 ? 20.397 8.688 -26.941 1.00 91.62 108 LEU A N 1
ATOM 837 C CA . LEU A 1 108 ? 21.086 7.397 -26.937 1.00 91.62 108 LEU A CA 1
ATOM 838 C C . LEU A 1 108 ? 22.231 7.369 -27.951 1.00 91.62 108 LEU A C 1
ATOM 840 O O . LEU A 1 108 ? 23.285 6.805 -27.658 1.00 91.62 108 LEU A O 1
ATOM 844 N N . LEU A 1 109 ? 22.041 7.994 -29.118 1.00 92.44 109 LEU A N 1
ATOM 845 C CA . LEU A 1 109 ? 23.110 8.228 -30.088 1.00 92.44 109 LEU A CA 1
ATOM 846 C C . LEU A 1 109 ? 23.248 9.707 -30.403 1.00 92.44 109 LEU A C 1
ATOM 848 O O . LEU A 1 109 ? 22.303 10.363 -30.833 1.00 92.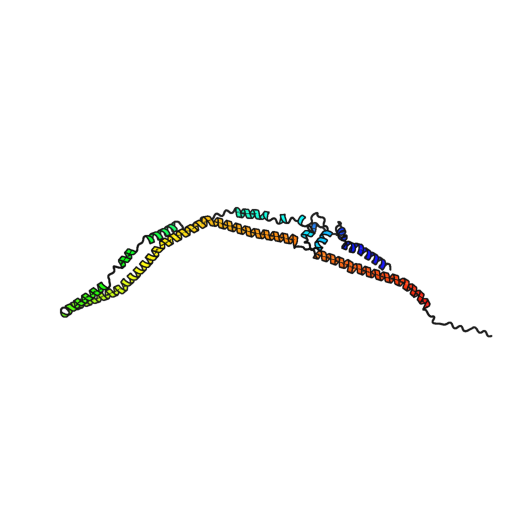44 109 LEU A O 1
ATOM 852 N N . SER A 1 110 ? 24.468 10.224 -30.274 1.00 92.38 110 SER A N 1
ATOM 853 C CA . SER A 1 110 ? 24.759 11.573 -30.742 1.00 92.38 110 SER A CA 1
ATOM 854 C C . SER A 1 110 ? 24.632 11.665 -32.267 1.00 92.38 110 SER A C 1
ATOM 856 O O . SER A 1 110 ? 24.728 10.668 -32.995 1.00 92.38 110 SER A O 1
ATOM 858 N N . THR A 1 111 ? 24.464 12.887 -32.775 1.00 92.62 111 THR A N 1
ATOM 859 C CA . THR A 1 111 ? 24.465 13.158 -34.220 1.00 92.62 111 THR A CA 1
ATOM 860 C C . THR A 1 111 ? 25.747 12.647 -34.879 1.00 92.62 111 THR A C 1
ATOM 862 O O . THR A 1 111 ? 25.687 12.000 -35.918 1.00 92.62 111 THR A O 1
ATOM 865 N N . GLU A 1 112 ? 26.897 12.842 -34.226 1.00 94.69 112 GLU A N 1
ATOM 866 C CA . GLU A 1 112 ? 28.197 12.368 -34.712 1.00 94.69 112 GLU A CA 1
ATOM 867 C C . GLU A 1 112 ? 28.248 10.837 -34.817 1.00 94.69 112 GLU A C 1
ATOM 869 O O . GLU A 1 112 ? 28.674 10.293 -35.835 1.00 94.69 112 GLU A O 1
ATOM 874 N N . GLN A 1 113 ? 27.759 10.124 -33.798 1.00 94.12 113 GLN A N 1
ATOM 875 C CA . GLN A 1 113 ? 27.715 8.659 -33.810 1.00 94.12 113 GLN A CA 1
ATOM 876 C C . GLN A 1 113 ? 26.744 8.131 -34.874 1.00 94.12 113 GLN A C 1
ATOM 878 O O . GLN A 1 113 ? 27.043 7.153 -35.561 1.00 94.12 113 GLN A O 1
ATOM 883 N N . THR A 1 114 ? 25.602 8.800 -35.045 1.00 94.50 114 THR A N 1
ATOM 884 C CA . THR A 1 114 ? 24.617 8.485 -36.087 1.00 94.50 114 THR A CA 1
ATOM 885 C C . THR A 1 114 ? 25.220 8.640 -37.481 1.00 94.50 114 THR A C 1
ATOM 887 O O . THR A 1 114 ? 25.081 7.752 -38.327 1.00 94.50 114 THR A O 1
ATOM 890 N N . ASP A 1 115 ? 25.933 9.738 -37.718 1.00 95.25 115 ASP A N 1
ATOM 891 C CA . ASP A 1 115 ? 26.575 10.007 -39.000 1.00 95.25 115 ASP A CA 1
ATOM 892 C C . ASP A 1 115 ? 27.740 9.050 -39.268 1.00 95.25 115 ASP A C 1
ATOM 894 O O . ASP A 1 115 ? 27.914 8.597 -40.403 1.00 95.25 115 ASP A O 1
ATOM 898 N N . LEU A 1 116 ? 28.490 8.651 -38.237 1.00 96.31 116 LEU A N 1
ATOM 899 C CA . LEU A 1 116 ? 29.553 7.653 -38.357 1.00 96.31 116 LEU A CA 1
ATOM 900 C C . LEU A 1 116 ? 28.995 6.280 -38.757 1.00 96.31 116 LEU A C 1
ATOM 902 O O . LEU A 1 116 ? 29.526 5.640 -39.668 1.00 96.31 116 LEU A O 1
ATOM 906 N N . LEU A 1 117 ? 27.886 5.850 -38.147 1.00 95.44 117 LEU A N 1
ATOM 907 C CA . LEU A 1 117 ? 27.206 4.606 -38.515 1.00 95.44 117 LEU A CA 1
ATOM 908 C C . LEU A 1 117 ? 26.657 4.657 -39.945 1.00 95.44 117 LEU A C 1
ATOM 910 O O . LEU A 1 117 ? 26.885 3.725 -40.719 1.00 95.44 117 LEU A O 1
ATOM 914 N N . ARG A 1 118 ? 26.010 5.760 -40.341 1.00 94.62 118 ARG A N 1
ATOM 915 C CA . ARG A 1 118 ? 25.549 5.958 -41.728 1.00 94.62 118 ARG A CA 1
ATOM 916 C C . ARG A 1 118 ? 26.702 5.934 -42.719 1.00 94.62 118 ARG A C 1
ATOM 918 O O . ARG A 1 118 ? 26.591 5.324 -43.780 1.00 94.62 118 ARG A O 1
ATOM 925 N N . THR A 1 119 ? 27.820 6.564 -42.372 1.00 95.38 119 THR A N 1
ATOM 926 C CA . THR A 1 119 ? 29.025 6.575 -43.205 1.00 95.38 119 THR A CA 1
ATOM 927 C C . THR A 1 119 ? 29.587 5.167 -43.362 1.00 95.38 119 THR A C 1
ATOM 929 O O . THR A 1 119 ? 29.917 4.771 -44.479 1.00 95.38 119 THR A O 1
ATOM 932 N N . LEU A 1 120 ? 29.627 4.370 -42.291 1.00 93.69 120 LEU A N 1
ATOM 933 C CA . LEU A 1 120 ? 30.029 2.964 -42.342 1.00 93.69 120 LEU A CA 1
ATOM 934 C C . LEU A 1 120 ? 29.097 2.135 -43.246 1.00 93.69 120 LEU A C 1
ATOM 936 O O . LEU A 1 120 ? 29.574 1.396 -44.113 1.00 93.69 120 LEU A O 1
ATOM 940 N N . GLY A 1 121 ? 27.778 2.288 -43.096 1.00 93.19 121 GLY A N 1
ATOM 941 C CA . GLY A 1 121 ? 26.782 1.636 -43.953 1.00 93.19 121 GLY A CA 1
ATOM 942 C C . GLY A 1 121 ? 26.935 2.019 -45.430 1.00 93.19 121 GLY A C 1
ATOM 943 O O . GLY A 1 121 ? 26.977 1.157 -46.304 1.00 93.19 121 GLY A O 1
ATOM 944 N N . ASN A 1 122 ? 27.118 3.306 -45.726 1.00 92.19 122 ASN A N 1
ATOM 945 C CA . ASN A 1 122 ? 27.300 3.791 -47.095 1.00 92.19 122 ASN A CA 1
ATOM 946 C C . ASN A 1 122 ? 28.630 3.333 -47.707 1.00 92.19 122 ASN A C 1
ATOM 948 O O . ASN A 1 122 ? 28.661 2.888 -48.852 1.00 92.19 122 ASN A O 1
ATOM 952 N N . THR A 1 123 ? 29.722 3.388 -46.942 1.00 91.62 123 THR A N 1
ATOM 953 C CA . THR A 1 123 ? 31.057 2.977 -47.405 1.00 91.62 123 THR A CA 1
ATOM 954 C C . THR A 1 123 ? 31.073 1.493 -47.757 1.00 91.62 123 THR A C 1
ATOM 956 O O . THR A 1 123 ? 31.543 1.108 -48.827 1.00 91.62 123 THR A O 1
ATOM 959 N N . THR A 1 124 ? 30.501 0.647 -46.897 1.00 89.06 124 THR A N 1
ATOM 960 C CA . THR A 1 124 ? 30.416 -0.802 -47.143 1.00 89.06 124 THR A CA 1
ATOM 961 C C . THR A 1 124 ? 29.504 -1.153 -48.316 1.00 89.06 124 THR A C 1
ATOM 963 O O . THR A 1 124 ? 29.806 -2.090 -49.050 1.00 89.06 124 THR A O 1
ATOM 966 N N . ARG A 1 125 ? 28.446 -0.366 -48.549 1.00 84.44 125 ARG A N 1
ATOM 967 C CA . ARG A 1 125 ? 27.542 -0.513 -49.697 1.00 84.44 125 ARG A CA 1
ATOM 968 C C . ARG A 1 125 ? 28.178 -0.116 -51.033 1.00 84.44 125 ARG A C 1
ATOM 970 O O . ARG A 1 125 ? 27.884 -0.741 -52.047 1.00 84.44 125 ARG A O 1
ATOM 977 N N . LEU A 1 126 ? 29.000 0.933 -51.047 1.00 82.56 126 LEU A N 1
ATOM 978 C CA . LEU A 1 126 ? 29.630 1.467 -52.264 1.00 82.56 126 LEU A CA 1
ATOM 979 C C . LEU A 1 126 ? 30.897 0.710 -52.670 1.00 82.56 126 LEU A C 1
ATOM 981 O O . LEU A 1 126 ? 31.302 0.758 -53.830 1.00 82.56 126 LEU A O 1
ATOM 985 N N . THR A 1 127 ? 31.535 0.021 -51.729 1.00 84.69 127 THR A N 1
ATOM 986 C CA . THR A 1 127 ? 32.789 -0.679 -51.997 1.00 84.69 127 THR A CA 1
ATOM 987 C C . THR A 1 127 ? 32.517 -2.018 -52.681 1.00 84.69 127 THR A C 1
ATOM 989 O O . THR A 1 127 ? 31.908 -2.918 -52.103 1.00 84.69 127 THR A O 1
ATOM 992 N N . ASN A 1 128 ? 33.011 -2.169 -53.911 1.00 81.44 128 ASN A N 1
ATOM 993 C CA . ASN A 1 128 ? 32.907 -3.398 -54.687 1.00 81.44 128 ASN A CA 1
ATOM 994 C C . ASN A 1 128 ? 34.285 -4.058 -54.838 1.00 81.44 128 ASN A C 1
ATOM 996 O O . ASN A 1 128 ? 35.156 -3.525 -55.512 1.00 81.44 128 ASN A O 1
ATOM 1000 N N . LEU A 1 129 ? 34.457 -5.242 -54.245 1.00 85.25 129 LEU A N 1
ATOM 1001 C CA . LEU A 1 129 ? 35.706 -6.015 -54.298 1.00 85.25 129 LEU A CA 1
ATOM 1002 C C . LEU A 1 129 ? 35.771 -6.977 -55.499 1.00 85.25 129 LEU A C 1
ATOM 1004 O O . LEU A 1 129 ? 36.674 -7.806 -55.581 1.00 85.25 129 LEU A O 1
ATOM 1008 N N . THR A 1 130 ? 34.801 -6.925 -56.418 1.00 83.38 130 THR A N 1
ATOM 1009 C CA . THR A 1 130 ? 34.725 -7.855 -57.560 1.00 83.38 130 THR A CA 1
ATOM 1010 C C . THR A 1 130 ? 35.926 -7.700 -58.494 1.00 83.38 130 THR A C 1
ATOM 1012 O O . THR A 1 130 ? 36.534 -8.703 -58.866 1.00 83.38 130 THR A O 1
ATOM 1015 N N . ASP A 1 131 ? 36.331 -6.465 -58.790 1.00 83.75 131 ASP A N 1
ATOM 1016 C CA . ASP A 1 131 ? 37.474 -6.179 -59.666 1.00 83.75 131 ASP A CA 1
ATOM 1017 C C . ASP A 1 131 ? 38.799 -6.632 -59.033 1.00 83.75 131 ASP A C 1
ATOM 1019 O O . ASP A 1 131 ? 39.662 -7.203 -59.704 1.00 83.75 131 ASP A O 1
ATOM 1023 N N . ASP A 1 132 ? 38.948 -6.443 -57.719 1.00 84.12 132 ASP A N 1
ATOM 1024 C CA . ASP A 1 132 ? 40.121 -6.896 -56.964 1.00 84.12 132 ASP A CA 1
ATOM 1025 C C . ASP A 1 132 ? 40.228 -8.425 -56.962 1.00 84.12 132 ASP A C 1
ATOM 1027 O O . ASP A 1 132 ? 41.312 -8.989 -57.124 1.00 84.12 132 ASP A O 1
ATOM 1031 N N . ARG A 1 133 ? 39.087 -9.118 -56.863 1.00 80.62 133 ARG A N 1
ATOM 1032 C CA . ARG A 1 133 ? 39.021 -10.580 -56.986 1.00 80.62 133 ARG A CA 1
ATOM 1033 C C . ARG A 1 133 ? 39.319 -11.058 -58.404 1.00 80.62 133 ARG A C 1
ATOM 1035 O O . ARG A 1 133 ? 39.982 -12.081 -58.566 1.00 80.62 133 ARG A O 1
ATOM 1042 N N . GLN A 1 134 ? 38.890 -10.320 -59.425 1.00 81.38 134 GLN A N 1
ATOM 1043 C CA . GLN A 1 134 ? 39.186 -10.657 -60.815 1.00 81.38 134 GLN A CA 1
ATOM 1044 C C . GLN A 1 134 ? 40.692 -10.569 -61.102 1.00 81.38 134 GLN A C 1
ATOM 1046 O O . GLN A 1 134 ? 41.248 -11.484 -61.707 1.00 81.38 134 GLN A O 1
ATOM 1051 N N . LYS A 1 135 ? 41.385 -9.549 -60.582 1.00 81.94 135 LYS A N 1
ATOM 1052 C CA . LYS A 1 135 ? 42.853 -9.422 -60.694 1.00 81.94 135 LYS A CA 1
ATOM 1053 C C . LYS A 1 135 ? 43.624 -10.548 -59.995 1.00 81.94 135 LYS A C 1
ATOM 1055 O O . LYS A 1 135 ? 44.729 -10.887 -60.406 1.00 81.94 135 LYS A O 1
ATOM 1060 N N . LEU A 1 136 ? 43.053 -11.165 -58.962 1.00 77.06 136 LEU A N 1
ATOM 1061 C CA . LEU A 1 136 ? 43.663 -12.325 -58.298 1.00 77.06 136 LEU A CA 1
ATOM 1062 C C . LEU A 1 136 ? 43.555 -13.610 -59.129 1.00 77.06 136 LEU A C 1
ATOM 1064 O O . LEU A 1 136 ? 44.368 -14.515 -58.961 1.00 77.06 136 LEU A O 1
ATOM 1068 N N . SER A 1 137 ? 42.584 -13.685 -60.045 1.00 69.12 137 SER A N 1
ATOM 1069 C CA . SER A 1 137 ? 42.390 -14.841 -60.931 1.00 69.12 137 SER A CA 1
ATOM 1070 C C . SER A 1 137 ? 43.314 -14.856 -62.156 1.00 69.12 137 SER A C 1
ATOM 1072 O O . SER A 1 137 ? 43.436 -15.888 -62.808 1.00 69.12 137 SER A O 1
ATOM 1074 N N . THR A 1 138 ? 43.998 -13.746 -62.459 1.00 71.62 138 THR A N 1
ATOM 1075 C CA . THR A 1 138 ? 44.885 -13.609 -63.631 1.00 71.62 138 THR A CA 1
ATOM 1076 C C . THR A 1 138 ? 46.335 -14.037 -63.376 1.00 71.62 138 THR A C 1
ATOM 1078 O O . THR A 1 138 ? 47.204 -13.793 -64.210 1.00 71.62 138 THR A O 1
ATOM 1081 N N . ILE A 1 139 ? 46.631 -14.642 -62.225 1.00 68.62 139 ILE A N 1
ATOM 1082 C CA . ILE A 1 139 ? 47.984 -15.110 -61.892 1.00 68.62 139 ILE A CA 1
ATOM 1083 C C . ILE A 1 139 ? 48.333 -16.325 -62.775 1.00 68.62 139 ILE A C 1
ATOM 1085 O O . ILE A 1 139 ? 47.500 -17.228 -62.883 1.00 68.62 139 ILE A O 1
ATOM 1089 N N . PRO A 1 140 ? 49.527 -16.363 -63.410 1.00 63.41 140 PRO A N 1
ATOM 1090 C CA . PRO A 1 140 ? 49.885 -17.381 -64.397 1.00 63.41 140 PRO A CA 1
ATOM 1091 C C . PRO A 1 140 ? 49.635 -18.821 -63.916 1.00 63.41 140 PRO A C 1
ATOM 1093 O O . PRO A 1 140 ? 49.983 -19.208 -62.789 1.00 63.41 140 PRO A O 1
ATOM 1096 N N . SER A 1 141 ? 49.017 -19.621 -64.788 1.00 63.16 141 SER A N 1
ATOM 1097 C CA . SER A 1 141 ? 48.649 -21.011 -64.498 1.00 63.16 141 SER A CA 1
ATOM 1098 C C . SER A 1 141 ? 49.876 -21.932 -64.470 1.00 63.16 141 SER A C 1
ATOM 1100 O O . SER A 1 141 ? 50.893 -21.668 -65.110 1.00 63.16 141 SER A O 1
ATOM 1102 N N . GLN A 1 142 ? 49.784 -23.021 -63.701 1.00 61.06 142 GLN A N 1
ATOM 1103 C CA . GLN A 1 142 ? 50.848 -24.022 -63.500 1.00 61.06 142 GLN A CA 1
ATOM 1104 C C . GLN A 1 142 ? 51.323 -24.637 -64.820 1.00 61.06 142 GLN A C 1
ATOM 1106 O O . GLN A 1 142 ? 52.488 -24.982 -64.997 1.00 61.06 142 GLN A O 1
ATOM 1111 N N . GLU A 1 143 ? 50.401 -24.695 -65.772 1.00 65.12 143 GLU A N 1
ATOM 1112 C CA . GLU A 1 143 ? 50.587 -25.255 -67.099 1.00 65.12 143 GLU A CA 1
ATOM 1113 C C . GLU A 1 143 ? 51.617 -24.475 -67.934 1.00 65.12 143 GLU A C 1
ATOM 1115 O O . GLU A 1 143 ? 52.292 -25.057 -68.777 1.00 65.12 143 GLU A O 1
ATOM 1120 N N . GLN A 1 144 ? 51.803 -23.174 -67.671 1.00 75.00 144 GLN A N 1
ATOM 1121 C CA . GLN A 1 144 ? 52.689 -22.322 -68.472 1.00 75.00 144 GLN A CA 1
ATOM 1122 C C . GLN A 1 144 ? 54.177 -22.519 -68.149 1.00 75.00 144 GLN A C 1
ATOM 1124 O O . GLN A 1 144 ? 54.994 -22.576 -69.065 1.00 75.00 144 GLN A O 1
ATOM 1129 N N . LEU A 1 145 ? 54.541 -22.637 -66.868 1.00 81.38 145 LEU A N 1
ATOM 1130 C CA . LEU A 1 145 ? 55.941 -22.796 -66.444 1.00 81.38 145 LEU A CA 1
ATOM 1131 C C . LEU A 1 145 ? 56.440 -24.231 -66.637 1.00 81.38 145 LEU A C 1
ATOM 1133 O O . LEU A 1 145 ? 57.540 -24.431 -67.148 1.00 81.38 145 LEU A O 1
ATOM 1137 N N . LEU A 1 146 ? 55.622 -25.227 -66.282 1.00 85.75 146 LEU A N 1
ATOM 1138 C CA . LEU A 1 146 ? 55.967 -26.634 -66.495 1.00 85.75 146 LEU A CA 1
ATOM 1139 C C . LEU A 1 146 ? 55.997 -26.988 -67.986 1.00 85.75 146 LEU A C 1
ATOM 1141 O O . LEU A 1 146 ? 56.930 -27.654 -68.424 1.00 85.75 146 LEU A O 1
ATOM 1145 N N . GLY A 1 147 ? 55.051 -26.470 -68.780 1.00 87.06 147 GLY A N 1
ATOM 1146 C CA . GLY A 1 147 ? 55.056 -26.654 -70.232 1.00 87.06 147 GLY A CA 1
ATOM 1147 C C . GLY A 1 147 ? 56.293 -26.052 -70.908 1.00 87.06 147 GLY A C 1
ATOM 1148 O O . GLY A 1 147 ? 56.845 -26.659 -71.823 1.00 87.06 147 GLY A O 1
ATOM 1149 N N . LEU A 1 148 ? 56.779 -24.900 -70.427 1.00 88.19 148 LEU A N 1
ATOM 1150 C CA . LEU A 1 148 ? 58.033 -24.308 -70.902 1.00 88.19 148 LEU A CA 1
ATOM 1151 C C . LEU A 1 148 ? 59.252 -25.163 -70.518 1.00 88.19 148 LEU A C 1
ATOM 1153 O O . LEU A 1 148 ? 60.118 -25.393 -71.359 1.00 88.19 148 LEU A O 1
ATOM 1157 N N . ALA A 1 149 ? 59.305 -25.668 -69.281 1.00 89.19 149 ALA A N 1
ATOM 1158 C CA . ALA A 1 149 ? 60.377 -26.555 -68.825 1.00 89.19 149 ALA A CA 1
ATOM 1159 C C . ALA A 1 149 ? 60.427 -27.872 -69.627 1.00 89.19 149 ALA A C 1
ATOM 1161 O O . ALA A 1 149 ? 61.507 -28.332 -70.000 1.00 89.19 149 ALA A O 1
ATOM 1162 N N . ASP A 1 150 ? 59.269 -28.453 -69.947 1.00 92.31 150 ASP A N 1
ATOM 1163 C CA . ASP A 1 150 ? 59.170 -29.672 -70.756 1.00 92.31 150 ASP A CA 1
ATOM 1164 C C . ASP A 1 150 ? 59.618 -29.446 -72.212 1.00 92.31 150 ASP A C 1
ATOM 1166 O O . ASP A 1 150 ? 60.249 -30.320 -72.819 1.00 92.31 150 ASP A O 1
ATOM 1170 N N . GLU A 1 151 ? 59.350 -28.264 -72.776 1.00 91.56 151 GLU A N 1
ATOM 1171 C CA . GLU A 1 151 ? 59.807 -27.897 -74.120 1.00 91.56 151 GLU A CA 1
ATOM 1172 C C . GLU A 1 151 ? 61.331 -27.676 -74.166 1.00 91.56 151 GLU A C 1
ATOM 1174 O O . GLU A 1 151 ? 61.992 -28.099 -75.121 1.00 91.56 151 GLU A O 1
ATOM 1179 N N . LEU A 1 152 ? 61.920 -27.102 -73.108 1.00 90.75 152 LEU A N 1
ATOM 1180 C CA . LEU A 1 152 ? 63.377 -26.979 -72.961 1.00 90.75 152 LEU A CA 1
ATOM 1181 C C . LEU A 1 152 ? 64.062 -28.348 -72.854 1.00 90.75 152 LEU A C 1
ATOM 1183 O O . LEU A 1 152 ? 65.077 -28.573 -73.517 1.00 90.75 152 LEU A O 1
ATOM 1187 N N . ASP A 1 153 ? 63.484 -29.295 -72.110 1.00 91.56 153 ASP A N 1
ATOM 1188 C CA . ASP A 1 153 ? 63.991 -30.672 -72.036 1.00 91.56 153 ASP A CA 1
ATOM 1189 C C . ASP A 1 153 ? 63.900 -31.399 -73.381 1.00 91.56 153 ASP A C 1
ATOM 1191 O O . ASP A 1 153 ? 64.824 -32.118 -73.783 1.00 91.56 153 ASP A O 1
ATOM 1195 N N . ARG A 1 154 ? 62.800 -31.203 -74.118 1.00 91.94 154 ARG A N 1
ATOM 1196 C CA . ARG A 1 154 ? 62.661 -31.706 -75.491 1.00 91.94 154 ARG A CA 1
ATOM 1197 C C . ARG A 1 154 ? 63.767 -31.170 -76.388 1.00 91.94 154 ARG A C 1
ATOM 1199 O O . ARG A 1 154 ? 64.408 -31.953 -77.093 1.00 91.94 154 ARG A O 1
ATOM 1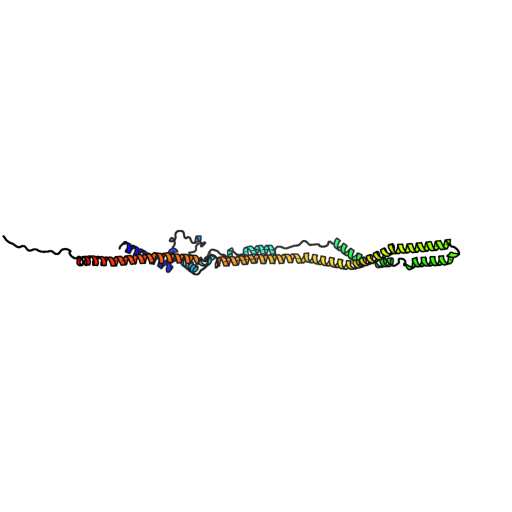206 N N . LEU A 1 155 ? 64.019 -29.867 -76.338 1.00 90.12 155 LEU A N 1
ATOM 1207 C CA . LEU A 1 155 ? 65.044 -29.218 -77.149 1.00 90.12 155 LEU A CA 1
ATOM 1208 C C . LEU A 1 155 ? 66.452 -29.694 -76.758 1.00 90.12 155 LEU A C 1
ATOM 1210 O O . LEU A 1 155 ? 67.263 -29.995 -77.637 1.00 90.12 155 LEU A O 1
ATOM 1214 N N . ALA A 1 156 ? 66.710 -29.883 -75.461 1.00 88.31 156 ALA A N 1
ATOM 1215 C CA . ALA A 1 156 ? 67.944 -30.466 -74.940 1.00 88.31 156 ALA A CA 1
ATOM 1216 C C . ALA A 1 156 ? 68.183 -31.892 -75.462 1.00 88.31 156 ALA A C 1
ATOM 1218 O O . ALA A 1 156 ? 69.297 -32.228 -75.868 1.00 88.31 156 ALA A O 1
ATOM 1219 N N . ASN A 1 157 ? 67.142 -32.728 -75.513 1.00 88.94 157 ASN A N 1
ATOM 1220 C CA . ASN A 1 157 ? 67.235 -34.096 -76.026 1.00 88.94 157 ASN A CA 1
ATOM 1221 C C . ASN A 1 157 ? 67.544 -34.146 -77.531 1.00 88.94 157 ASN A C 1
ATOM 1223 O O . ASN A 1 157 ? 68.283 -35.027 -77.969 1.00 88.94 157 ASN A O 1
ATOM 1227 N N . VAL A 1 158 ? 67.039 -33.186 -78.314 1.00 90.31 158 VAL A N 1
ATOM 1228 C CA . VAL A 1 158 ? 67.318 -33.081 -79.759 1.00 90.31 158 VAL A CA 1
ATOM 1229 C C . VAL A 1 158 ? 68.779 -32.709 -80.032 1.00 90.31 158 VAL A C 1
ATOM 1231 O O . VAL A 1 158 ? 69.384 -33.235 -80.966 1.00 90.31 158 VAL A O 1
ATOM 1234 N N . ILE A 1 159 ? 69.367 -31.816 -79.229 1.00 86.44 159 ILE A N 1
ATOM 1235 C CA . ILE A 1 159 ? 70.731 -31.309 -79.460 1.00 86.44 159 ILE A CA 1
ATOM 1236 C C . ILE A 1 159 ? 71.819 -32.057 -78.674 1.00 86.44 159 ILE A C 1
ATOM 1238 O O . ILE A 1 159 ? 73.004 -31.820 -78.911 1.00 86.44 159 ILE A O 1
ATOM 1242 N N . GLY A 1 160 ? 71.439 -32.967 -77.773 1.00 80.56 160 GLY A N 1
ATOM 1243 C CA . GLY A 1 160 ? 72.322 -33.596 -76.783 1.00 80.56 160 GLY A CA 1
ATOM 1244 C C . GLY A 1 160 ? 73.551 -34.314 -77.333 1.00 80.56 160 GLY A C 1
ATOM 1245 O O . GLY A 1 160 ? 74.599 -34.303 -76.696 1.00 80.56 160 GLY A O 1
ATOM 1246 N N . THR A 1 161 ? 73.468 -34.888 -78.533 1.00 77.81 161 THR A N 1
ATOM 1247 C CA . THR A 1 161 ? 74.614 -35.548 -79.184 1.00 77.81 161 THR A CA 1
ATOM 1248 C C . THR A 1 161 ? 75.529 -34.575 -79.928 1.00 77.81 161 THR A C 1
ATOM 1250 O O . THR A 1 161 ? 76.687 -34.895 -80.179 1.00 77.81 161 THR A O 1
ATOM 1253 N N . ARG A 1 162 ? 75.022 -33.391 -80.295 1.00 81.38 162 ARG A N 1
ATOM 1254 C CA . ARG A 1 162 ? 75.706 -32.413 -81.157 1.00 81.38 162 ARG A CA 1
ATOM 1255 C C . ARG A 1 162 ? 76.322 -31.256 -80.367 1.00 81.38 162 ARG A C 1
ATOM 1257 O O . ARG A 1 162 ? 77.335 -30.713 -80.792 1.00 81.38 162 ARG A O 1
ATOM 1264 N N . ALA A 1 163 ? 75.715 -30.875 -79.247 1.00 84.94 163 ALA A N 1
ATOM 1265 C CA . ALA A 1 163 ? 76.173 -29.798 -78.374 1.00 84.94 163 ALA A CA 1
ATOM 1266 C C . ALA A 1 163 ? 75.904 -30.182 -76.906 1.00 84.94 163 ALA A C 1
ATOM 1268 O O . ALA A 1 163 ? 74.902 -29.742 -76.333 1.00 84.94 163 ALA A O 1
ATOM 1269 N N . PRO A 1 164 ? 76.759 -31.029 -76.304 1.00 81.62 164 PRO A N 1
ATOM 1270 C CA . PRO A 1 164 ? 76.525 -31.571 -74.966 1.00 81.62 164 PRO A CA 1
ATOM 1271 C C . PRO A 1 164 ? 76.458 -30.476 -73.893 1.00 81.62 164 PRO A C 1
ATOM 1273 O O . PRO A 1 164 ? 75.594 -30.543 -73.023 1.00 81.62 164 PRO A O 1
ATOM 1276 N N . ASP A 1 165 ? 77.283 -29.431 -74.005 1.00 84.69 165 ASP A N 1
ATOM 1277 C CA . ASP A 1 165 ? 77.298 -28.320 -73.045 1.00 84.69 165 ASP A CA 1
ATOM 1278 C C . ASP A 1 165 ? 75.988 -27.512 -73.084 1.00 84.69 165 ASP A C 1
ATOM 1280 O O . ASP A 1 165 ? 75.353 -27.317 -72.053 1.00 84.69 165 ASP A O 1
ATOM 1284 N N . ARG A 1 166 ? 75.487 -27.164 -74.280 1.00 85.88 166 ARG A N 1
ATOM 1285 C CA . ARG A 1 166 ? 74.191 -26.466 -74.440 1.00 85.88 166 ARG A CA 1
ATOM 1286 C C . ARG A 1 166 ? 72.995 -27.328 -74.046 1.00 85.88 166 ARG A C 1
ATOM 1288 O O . ARG A 1 166 ? 71.995 -26.826 -73.550 1.00 85.88 166 ARG A O 1
ATOM 1295 N N . SER A 1 167 ? 73.076 -28.636 -74.286 1.00 87.69 167 SER A N 1
ATOM 1296 C CA . SER A 1 167 ? 72.053 -29.574 -73.819 1.00 87.69 167 SER A CA 1
ATOM 1297 C C . SER A 1 167 ? 72.000 -29.637 -72.299 1.00 87.69 167 SER A C 1
ATOM 1299 O O . SER A 1 167 ? 70.917 -29.834 -71.755 1.00 87.69 167 SER A O 1
ATOM 1301 N N . LYS A 1 168 ? 73.143 -29.506 -71.623 1.00 88.69 168 LYS A N 1
ATOM 1302 C CA . LYS A 1 168 ? 73.200 -29.448 -70.167 1.00 88.69 168 LYS A CA 1
ATOM 1303 C C . LYS A 1 168 ? 72.608 -28.134 -69.652 1.00 88.69 168 LYS A C 1
ATOM 1305 O O . LYS A 1 168 ? 71.716 -28.197 -68.821 1.00 88.69 168 LYS A O 1
ATOM 1310 N N . GLU A 1 169 ? 72.993 -26.996 -70.231 1.00 89.88 169 GLU A N 1
ATOM 1311 C CA . GLU A 1 169 ? 72.434 -25.674 -69.889 1.00 89.88 169 GLU A CA 1
ATOM 1312 C C . GLU A 1 169 ? 70.900 -25.633 -70.002 1.00 89.88 169 GLU A C 1
ATOM 1314 O O . GLU A 1 169 ? 70.228 -25.165 -69.093 1.00 89.88 169 GLU A O 1
ATOM 1319 N N . LEU A 1 170 ? 70.318 -26.189 -71.073 1.00 90.50 170 LEU A N 1
ATOM 1320 C CA . LEU A 1 170 ? 68.856 -26.241 -71.233 1.00 90.50 170 LEU A CA 1
ATOM 1321 C C . LEU A 1 170 ? 68.156 -27.111 -70.180 1.00 90.50 170 LEU A C 1
ATOM 1323 O O . LEU A 1 170 ? 67.033 -26.803 -69.786 1.00 90.50 170 LEU A O 1
ATOM 1327 N N . ARG A 1 171 ? 68.797 -28.200 -69.737 1.00 91.06 171 ARG A N 1
ATOM 1328 C CA . ARG A 1 171 ? 68.266 -29.046 -68.657 1.00 91.06 171 ARG A CA 1
ATOM 1329 C C . ARG A 1 171 ? 68.390 -28.365 -67.300 1.00 91.06 171 ARG A C 1
ATOM 1331 O O . ARG A 1 171 ? 67.493 -28.519 -66.476 1.00 91.06 171 ARG A O 1
ATOM 1338 N N . ASP A 1 172 ? 69.472 -27.622 -67.085 1.00 91.81 172 ASP A N 1
ATOM 1339 C CA . ASP A 1 172 ? 69.675 -26.830 -65.874 1.00 91.81 172 ASP A CA 1
ATOM 1340 C C . ASP A 1 172 ? 68.603 -25.717 -65.795 1.00 91.81 172 ASP A C 1
ATOM 1342 O O . ASP A 1 172 ? 67.912 -25.618 -64.784 1.00 91.81 172 ASP A O 1
ATOM 1346 N N . GLU A 1 173 ? 68.325 -25.001 -66.894 1.00 91.75 173 GLU A N 1
ATOM 1347 C CA . GLU A 1 173 ? 67.244 -23.997 -66.975 1.00 91.75 173 GLU A CA 1
ATOM 1348 C C . GLU A 1 173 ? 65.844 -24.620 -66.783 1.00 91.75 173 GLU A C 1
ATOM 1350 O O . GLU A 1 173 ? 64.987 -24.080 -66.079 1.00 91.75 173 GLU A O 1
ATOM 1355 N N . ALA A 1 174 ? 65.597 -25.804 -67.359 1.00 91.31 174 ALA A N 1
ATOM 1356 C CA . ALA A 1 174 ? 64.355 -26.548 -67.137 1.00 91.31 174 ALA A CA 1
ATOM 1357 C C . ALA A 1 174 ? 64.196 -26.987 -65.668 1.00 91.31 174 ALA A C 1
ATOM 1359 O O . ALA A 1 174 ? 63.080 -27.013 -65.140 1.00 91.31 174 ALA A O 1
ATOM 1360 N N . ALA A 1 175 ? 65.293 -27.335 -64.987 1.00 91.69 175 ALA A N 1
ATOM 1361 C CA . ALA A 1 175 ? 65.286 -27.656 -63.564 1.00 91.69 175 ALA A CA 1
ATOM 1362 C C . ALA A 1 175 ? 65.017 -26.412 -62.700 1.00 91.69 175 ALA A C 1
ATOM 1364 O O . ALA A 1 175 ? 64.207 -26.491 -61.772 1.00 91.69 175 ALA A O 1
ATOM 1365 N N . GLU A 1 176 ? 65.612 -25.264 -63.039 1.00 91.69 176 GLU A N 1
ATOM 1366 C CA . GLU A 1 176 ? 65.345 -23.981 -62.378 1.00 91.69 176 GLU A CA 1
ATOM 1367 C C . GLU A 1 176 ? 63.878 -23.554 -62.528 1.00 91.69 176 GLU A C 1
ATOM 1369 O O . GLU A 1 176 ? 63.239 -23.197 -61.537 1.00 91.69 176 GLU A O 1
ATOM 1374 N N . LEU A 1 177 ? 63.285 -23.693 -63.720 1.00 88.75 177 LEU A N 1
ATOM 1375 C CA . LEU A 1 177 ? 61.862 -23.401 -63.944 1.00 88.75 177 LEU A CA 1
ATOM 1376 C C . LEU A 1 177 ? 60.932 -24.290 -63.107 1.00 88.75 177 LEU A C 1
ATOM 1378 O O . LEU A 1 177 ? 59.928 -23.810 -62.574 1.00 88.75 177 LEU A O 1
ATOM 1382 N N . ARG A 1 178 ? 61.261 -25.577 -62.937 1.00 89.50 178 ARG A N 1
ATOM 1383 C CA . ARG A 1 178 ? 60.490 -26.489 -62.070 1.00 89.50 178 ARG A CA 1
ATOM 1384 C C . ARG A 1 178 ? 60.649 -26.153 -60.590 1.00 89.50 178 ARG A C 1
ATOM 1386 O O . ARG A 1 178 ? 59.687 -26.279 -59.828 1.00 89.50 178 ARG A O 1
ATOM 1393 N N . GLN A 1 179 ? 61.836 -25.717 -60.168 1.00 89.00 179 GLN A N 1
ATOM 1394 C CA . GLN A 1 179 ? 62.040 -25.217 -58.810 1.00 89.00 179 GLN A CA 1
ATOM 1395 C C . GLN A 1 179 ? 61.226 -23.938 -58.570 1.00 89.00 179 GLN A C 1
ATOM 1397 O O . GLN A 1 179 ? 60.548 -23.835 -57.545 1.00 89.00 179 GLN A O 1
ATOM 1402 N N . LEU A 1 180 ? 61.223 -23.015 -59.533 1.00 85.56 180 LEU A N 1
ATOM 1403 C CA . LEU A 1 180 ? 60.448 -21.781 -59.476 1.00 85.56 180 LEU A CA 1
ATOM 1404 C C . LEU A 1 180 ? 58.937 -22.051 -59.412 1.00 85.56 180 LEU A C 1
ATOM 1406 O O . LEU A 1 180 ? 58.260 -21.440 -58.588 1.00 85.56 180 LEU A O 1
ATOM 1410 N N . ASP A 1 181 ? 58.399 -22.993 -60.199 1.00 84.62 181 ASP A N 1
ATOM 1411 C CA . ASP A 1 181 ? 56.980 -23.387 -60.109 1.00 84.62 181 ASP A CA 1
ATOM 1412 C C . ASP A 1 181 ? 56.638 -23.938 -58.716 1.00 84.62 181 ASP A C 1
ATOM 1414 O O . ASP A 1 181 ? 55.640 -23.535 -58.117 1.00 84.62 181 ASP A O 1
ATOM 1418 N N . LYS A 1 182 ? 57.506 -24.775 -58.131 1.00 84.00 182 LYS A N 1
ATOM 1419 C CA . LYS A 1 182 ? 57.312 -25.308 -56.772 1.00 84.00 182 LYS A CA 1
ATOM 1420 C C . LYS A 1 182 ? 57.322 -24.207 -55.703 1.00 84.00 182 LYS A C 1
ATOM 1422 O O . LYS A 1 182 ? 56.530 -24.247 -54.754 1.00 84.00 182 LYS A O 1
ATOM 1427 N N . GLU A 1 183 ? 58.201 -23.217 -55.831 1.00 83.56 183 GLU A N 1
ATOM 1428 C CA . GLU A 1 183 ? 58.237 -22.054 -54.936 1.00 83.56 183 GLU A CA 1
ATOM 1429 C C . GLU A 1 183 ? 57.012 -21.143 -55.129 1.00 83.56 183 GLU A C 1
ATOM 1431 O O . GLU A 1 183 ? 56.426 -20.671 -54.148 1.00 83.56 183 GLU A O 1
ATOM 1436 N N . MET A 1 184 ? 56.566 -20.956 -56.374 1.00 80.56 184 MET A N 1
ATOM 1437 C CA . MET A 1 184 ? 55.378 -20.175 -56.719 1.00 80.56 184 MET A CA 1
ATOM 1438 C C . MET A 1 184 ? 54.086 -20.841 -56.216 1.00 80.56 184 MET A C 1
ATOM 1440 O O . MET A 1 184 ? 53.209 -20.163 -55.676 1.00 80.56 184 MET A O 1
ATOM 1444 N N . GLU A 1 185 ? 53.982 -22.166 -56.307 1.00 77.69 185 GLU A N 1
ATOM 1445 C CA . GLU A 1 185 ? 52.869 -22.954 -55.769 1.00 77.69 185 GLU A CA 1
ATOM 1446 C C . GLU A 1 185 ? 52.780 -22.826 -54.244 1.00 77.69 185 GLU A C 1
ATOM 1448 O O . GLU A 1 185 ? 51.741 -22.464 -53.686 1.00 77.69 185 GLU A O 1
ATOM 1453 N N . THR A 1 186 ? 53.897 -23.067 -53.556 1.00 78.25 186 THR A N 1
ATOM 1454 C CA . THR A 1 186 ? 53.922 -23.110 -52.088 1.00 78.25 186 THR A CA 1
ATOM 1455 C C . THR A 1 186 ? 53.743 -21.738 -51.443 1.00 78.25 186 THR A C 1
ATOM 1457 O O . THR A 1 186 ? 53.061 -21.637 -50.421 1.00 78.25 186 THR A O 1
ATOM 1460 N N . ARG A 1 187 ? 54.319 -20.674 -52.019 1.00 78.06 187 ARG A N 1
ATOM 1461 C CA . ARG A 1 187 ? 54.293 -19.331 -51.415 1.00 78.06 187 ARG A CA 1
ATOM 1462 C C . ARG A 1 187 ? 53.244 -18.417 -52.032 1.00 78.06 187 ARG A C 1
ATOM 1464 O O . ARG A 1 187 ? 52.480 -17.798 -51.299 1.00 78.06 187 ARG A O 1
ATOM 1471 N N . LEU A 1 188 ? 53.197 -18.300 -53.357 1.00 79.81 188 LEU A N 1
ATOM 1472 C CA . LEU A 1 188 ? 52.353 -17.300 -54.014 1.00 79.81 188 LEU A CA 1
ATOM 1473 C C . LEU A 1 188 ? 50.900 -17.775 -54.117 1.00 79.81 188 LEU A C 1
ATOM 1475 O O . LEU A 1 188 ? 50.000 -17.081 -53.649 1.00 79.81 188 LEU A O 1
ATOM 1479 N N . ARG A 1 189 ? 50.654 -18.973 -54.658 1.00 78.69 189 ARG A N 1
ATOM 1480 C CA . ARG A 1 189 ? 49.284 -19.481 -54.872 1.00 78.69 189 ARG A CA 1
ATOM 1481 C C . ARG A 1 189 ? 48.537 -19.746 -53.570 1.00 78.69 189 ARG A C 1
ATOM 1483 O O . ARG A 1 189 ? 47.364 -19.386 -53.461 1.00 78.69 189 ARG A O 1
ATOM 1490 N N . SER A 1 190 ? 49.217 -20.287 -52.559 1.00 81.88 190 SER A N 1
ATOM 1491 C CA . SER A 1 190 ? 48.641 -20.441 -51.216 1.00 81.88 190 SER A CA 1
ATOM 1492 C C . SER A 1 190 ? 48.149 -19.099 -50.650 1.00 81.88 190 SER A C 1
ATOM 1494 O O . SER A 1 190 ? 46.989 -18.980 -50.246 1.00 81.88 190 SER A O 1
ATOM 1496 N N . ASN A 1 191 ? 48.984 -18.056 -50.717 1.00 84.25 191 ASN A N 1
ATOM 1497 C CA . ASN A 1 191 ? 48.632 -16.714 -50.246 1.00 84.25 191 ASN A CA 1
ATOM 1498 C C . ASN A 1 191 ? 47.498 -16.080 -51.065 1.00 84.25 191 ASN A C 1
ATOM 1500 O O . ASN A 1 191 ? 46.618 -15.437 -50.496 1.00 84.25 191 ASN A O 1
ATOM 1504 N N . VAL A 1 192 ? 47.464 -16.300 -52.381 1.00 85.75 192 VAL A N 1
ATOM 1505 C CA . VAL A 1 192 ? 46.386 -15.827 -53.267 1.00 85.75 192 VAL A CA 1
ATOM 1506 C C . VAL A 1 192 ? 45.056 -16.491 -52.924 1.00 85.75 192 VAL A C 1
ATOM 1508 O O . VAL A 1 192 ? 44.030 -15.811 -52.866 1.00 85.75 192 VAL A O 1
ATOM 1511 N N . ARG A 1 193 ? 45.056 -17.801 -52.648 1.00 83.88 193 ARG A N 1
ATOM 1512 C CA . ARG A 1 193 ? 43.853 -18.522 -52.215 1.00 83.88 193 ARG A CA 1
ATOM 1513 C C . ARG A 1 193 ? 43.321 -17.957 -50.900 1.00 83.88 193 ARG A C 1
ATOM 1515 O O . ARG A 1 193 ? 42.141 -17.624 -50.821 1.00 83.88 193 ARG A O 1
ATOM 1522 N N . ILE A 1 194 ? 44.197 -17.781 -49.907 1.00 87.75 194 ILE A N 1
ATOM 1523 C CA . ILE A 1 194 ? 43.844 -17.191 -48.606 1.00 87.75 194 ILE A CA 1
ATOM 1524 C C . ILE A 1 194 ? 43.286 -15.773 -48.785 1.00 87.75 194 ILE A C 1
ATOM 1526 O O . ILE A 1 194 ? 42.277 -15.419 -48.170 1.00 87.75 194 ILE A O 1
ATOM 1530 N N . LEU A 1 195 ? 43.904 -14.962 -49.647 1.00 88.75 195 LEU A N 1
ATOM 1531 C CA . LEU A 1 195 ? 43.449 -13.606 -49.934 1.00 88.75 195 LEU A CA 1
ATOM 1532 C C . LEU A 1 195 ? 42.065 -13.602 -50.600 1.00 88.75 195 LEU A C 1
ATOM 1534 O O . LEU A 1 195 ? 41.193 -12.857 -50.161 1.00 88.75 195 LEU A O 1
ATOM 1538 N N . ASN A 1 196 ? 41.816 -14.471 -51.584 1.00 87.81 196 ASN A N 1
ATOM 1539 C CA . ASN A 1 196 ? 40.504 -14.596 -52.227 1.00 87.81 196 ASN A CA 1
ATOM 1540 C C . ASN A 1 196 ? 39.412 -15.032 -51.230 1.00 87.81 196 ASN A C 1
ATOM 1542 O O . ASN A 1 196 ? 38.333 -14.441 -51.196 1.00 87.81 196 ASN A O 1
ATOM 1546 N N . GLU A 1 197 ? 39.696 -16.012 -50.367 1.00 89.38 197 GLU A N 1
ATOM 1547 C CA . GLU A 1 197 ? 38.772 -16.437 -49.304 1.00 89.38 197 GLU A CA 1
ATOM 1548 C C . GLU A 1 197 ? 38.495 -15.322 -48.285 1.00 89.38 197 GLU A C 1
ATOM 1550 O O . GLU A 1 197 ? 37.372 -15.180 -47.790 1.00 89.38 197 GLU A O 1
ATOM 1555 N N . THR A 1 198 ? 39.514 -14.524 -47.958 1.00 91.31 198 THR A N 1
ATOM 1556 C CA . THR A 1 198 ? 39.395 -13.390 -47.032 1.00 91.31 198 THR A CA 1
ATOM 1557 C C . THR A 1 198 ? 38.571 -12.266 -47.655 1.00 91.31 198 THR A C 1
ATOM 1559 O O . THR A 1 198 ? 37.663 -11.754 -47.002 1.00 91.31 198 THR A O 1
ATOM 1562 N N . LEU A 1 199 ? 38.799 -11.942 -48.932 1.00 90.62 199 LEU A N 1
ATOM 1563 C CA . LEU A 1 199 ? 37.998 -10.972 -49.683 1.00 90.62 199 LEU A CA 1
ATOM 1564 C C . LEU A 1 199 ? 36.544 -11.422 -49.824 1.00 90.62 199 LEU A C 1
ATOM 1566 O O . LEU A 1 199 ? 35.641 -10.605 -49.684 1.00 90.62 199 LEU A O 1
ATOM 1570 N N . GLN A 1 200 ? 36.289 -12.715 -50.039 1.00 88.38 200 GLN A N 1
ATOM 1571 C CA . GLN A 1 200 ? 34.926 -13.244 -50.101 1.00 88.38 200 GLN A CA 1
ATOM 1572 C C . GLN A 1 200 ? 34.199 -13.117 -48.756 1.00 88.38 200 GLN A C 1
ATOM 1574 O O . GLN A 1 200 ? 33.033 -12.717 -48.717 1.00 88.38 200 GLN A O 1
ATOM 1579 N N . ARG A 1 201 ? 34.878 -13.436 -47.646 1.00 90.56 201 ARG A N 1
ATOM 1580 C CA . ARG A 1 201 ? 34.330 -13.236 -46.297 1.00 90.56 201 ARG A CA 1
ATOM 1581 C C . ARG A 1 201 ? 34.066 -11.760 -46.020 1.00 90.56 201 ARG A C 1
ATOM 1583 O O . ARG A 1 201 ? 32.972 -11.425 -45.577 1.00 90.56 201 ARG A O 1
ATOM 1590 N N . LEU A 1 202 ? 35.023 -10.893 -46.343 1.00 91.25 202 LEU A N 1
ATOM 1591 C CA . LEU A 1 202 ? 34.894 -9.447 -46.199 1.00 91.25 202 LEU A CA 1
ATOM 1592 C C . LEU A 1 202 ? 33.704 -8.912 -47.008 1.00 91.25 202 LEU A C 1
ATOM 1594 O O . LEU A 1 202 ? 32.850 -8.238 -46.444 1.00 91.25 202 LEU A O 1
ATOM 1598 N N . GLN A 1 203 ? 33.582 -9.294 -48.283 1.00 89.25 203 GLN A N 1
ATOM 1599 C CA . GLN A 1 203 ? 32.467 -8.910 -49.150 1.00 89.25 203 GLN A CA 1
ATOM 1600 C C . GLN A 1 203 ? 31.121 -9.327 -48.545 1.00 89.25 203 GLN A C 1
ATOM 1602 O O . GLN A 1 203 ? 30.201 -8.514 -48.490 1.00 89.25 203 GLN A O 1
ATOM 1607 N N . LYS A 1 204 ? 31.004 -10.563 -48.039 1.00 89.31 204 LYS A N 1
ATOM 1608 C CA . LYS A 1 204 ? 29.778 -11.038 -47.379 1.00 89.31 204 LYS A CA 1
ATOM 1609 C C . LYS A 1 204 ? 29.429 -10.192 -46.152 1.00 89.31 204 LYS A C 1
ATOM 1611 O O . LYS A 1 204 ? 28.277 -9.793 -46.012 1.00 89.31 204 LYS A O 1
ATOM 1616 N N . THR A 1 205 ? 30.404 -9.898 -45.294 1.00 90.62 205 THR A N 1
ATOM 1617 C CA . THR A 1 205 ? 30.200 -9.048 -44.113 1.00 90.62 205 THR A CA 1
ATOM 1618 C C . THR A 1 205 ? 29.781 -7.636 -44.517 1.00 90.62 205 THR A C 1
ATOM 1620 O O . THR A 1 205 ? 28.804 -7.115 -43.990 1.00 90.62 205 THR A O 1
ATOM 1623 N N . MET A 1 206 ? 30.444 -7.036 -45.510 1.00 91.56 206 MET A N 1
ATOM 1624 C CA . MET A 1 206 ? 30.120 -5.695 -46.010 1.00 91.56 206 MET A CA 1
ATOM 1625 C C . MET A 1 206 ? 28.696 -5.593 -46.561 1.00 91.56 206 MET A C 1
ATOM 1627 O O . MET A 1 206 ? 28.061 -4.565 -46.377 1.00 91.56 206 MET A O 1
ATOM 1631 N N . HIS A 1 207 ? 28.153 -6.656 -47.163 1.00 89.25 207 HIS A N 1
ATOM 1632 C CA . HIS A 1 207 ? 26.754 -6.673 -47.615 1.00 89.25 207 HIS A CA 1
ATOM 1633 C C . HIS A 1 207 ? 25.743 -6.693 -46.457 1.00 89.25 207 HIS A C 1
ATOM 1635 O O . HIS A 1 207 ? 24.601 -6.277 -46.635 1.00 89.25 207 HIS A O 1
ATOM 1641 N N . GLN A 1 208 ? 26.136 -7.178 -45.277 1.00 91.69 208 GLN A N 1
ATOM 1642 C CA . GLN A 1 208 ? 25.265 -7.251 -44.099 1.00 91.69 208 GLN A CA 1
ATOM 1643 C C . GLN A 1 208 ? 25.285 -5.963 -43.267 1.00 91.69 208 GLN A C 1
ATOM 1645 O O . GLN A 1 208 ? 24.282 -5.635 -42.635 1.00 91.69 208 GLN A O 1
ATOM 1650 N N . VAL A 1 209 ? 26.403 -5.228 -43.280 1.00 93.94 209 VAL A N 1
ATOM 1651 C CA . VAL A 1 209 ? 26.599 -4.009 -42.478 1.00 93.94 209 VAL A CA 1
ATOM 1652 C C . VAL A 1 209 ? 25.509 -2.950 -42.704 1.00 93.94 209 VAL A C 1
ATOM 1654 O O . VAL A 1 209 ? 24.992 -2.469 -41.699 1.00 93.94 209 VAL A O 1
ATOM 1657 N N . PRO A 1 210 ? 25.085 -2.607 -43.940 1.00 93.88 210 PRO A N 1
ATOM 1658 C CA . PRO A 1 210 ? 24.047 -1.597 -44.155 1.00 93.88 210 PRO A CA 1
ATOM 1659 C C . PRO A 1 210 ? 22.727 -1.940 -43.458 1.00 93.88 210 PRO A C 1
ATOM 1661 O O . PRO A 1 210 ? 22.189 -1.113 -42.732 1.00 93.88 210 PRO A O 1
ATOM 1664 N N . MET A 1 211 ? 22.254 -3.186 -43.592 1.00 93.69 211 MET A N 1
ATOM 1665 C CA . MET A 1 211 ? 21.018 -3.626 -42.931 1.00 93.69 211 MET A CA 1
ATOM 1666 C C . MET A 1 211 ? 21.136 -3.580 -41.405 1.00 93.69 211 MET A C 1
ATOM 1668 O O . MET A 1 211 ? 20.178 -3.231 -40.718 1.00 93.69 211 MET A O 1
ATOM 1672 N N . LEU A 1 212 ? 22.307 -3.934 -40.868 1.00 95.62 212 LEU A N 1
ATOM 1673 C CA . LEU A 1 212 ? 22.551 -3.900 -39.429 1.00 95.62 212 LEU A CA 1
ATOM 1674 C C . LEU A 1 212 ? 22.587 -2.459 -38.901 1.00 95.62 212 LEU A C 1
ATOM 1676 O O . LEU A 1 212 ? 21.984 -2.176 -37.871 1.00 95.62 212 LEU A O 1
ATOM 1680 N N . VAL A 1 213 ? 23.246 -1.550 -39.624 1.00 96.06 213 VAL A N 1
ATOM 1681 C CA . VAL A 1 213 ? 23.278 -0.115 -39.314 1.00 96.06 213 VAL A CA 1
ATOM 1682 C C . VAL A 1 213 ? 21.867 0.466 -39.313 1.00 96.06 213 VAL A C 1
ATOM 1684 O O . VAL A 1 213 ? 21.478 1.083 -38.324 1.00 96.06 213 VAL A O 1
ATOM 1687 N N . ASP A 1 214 ? 21.088 0.229 -40.370 1.00 94.69 214 ASP A N 1
ATOM 1688 C CA . ASP A 1 214 ? 19.718 0.740 -40.479 1.00 94.69 214 ASP A CA 1
ATOM 1689 C C . ASP A 1 214 ? 18.840 0.215 -39.333 1.00 94.69 214 ASP A C 1
ATOM 1691 O O . ASP A 1 214 ? 18.117 0.982 -38.696 1.00 94.69 214 ASP A O 1
ATOM 1695 N N . SER A 1 215 ? 18.961 -1.076 -39.002 1.00 96.25 215 SER A N 1
ATOM 1696 C CA . SER A 1 215 ? 18.243 -1.685 -37.879 1.00 96.25 215 SER A CA 1
ATOM 1697 C C . SER A 1 215 ? 18.625 -1.074 -36.530 1.00 96.25 215 SER A C 1
ATOM 1699 O O . SER A 1 215 ? 17.750 -0.861 -35.694 1.00 96.25 215 SER A O 1
ATOM 1701 N N . VAL A 1 216 ? 19.915 -0.825 -36.282 1.00 95.69 216 VAL A N 1
ATOM 1702 C CA . VAL A 1 216 ? 20.381 -0.234 -35.017 1.00 95.69 216 VAL A CA 1
ATOM 1703 C C . VAL A 1 216 ? 19.893 1.205 -34.891 1.00 95.69 216 VAL A C 1
ATOM 1705 O O . VAL A 1 216 ? 19.361 1.567 -33.846 1.00 95.69 216 VAL A O 1
ATOM 1708 N N . LEU A 1 217 ? 20.018 2.011 -35.949 1.00 95.88 217 LEU A N 1
ATOM 1709 C CA . LEU A 1 217 ? 19.552 3.399 -35.943 1.00 95.88 217 LEU A CA 1
ATOM 1710 C C . LEU A 1 217 ? 18.039 3.490 -35.703 1.00 95.88 217 LEU A C 1
ATOM 1712 O O . LEU A 1 217 ? 17.595 4.329 -34.922 1.00 95.88 217 LEU A O 1
ATOM 1716 N N . GLU A 1 218 ? 17.254 2.607 -36.323 1.00 95.44 218 GLU A N 1
ATOM 1717 C CA . GLU A 1 218 ? 15.804 2.570 -36.128 1.00 95.44 218 GLU A CA 1
ATOM 1718 C C . GLU A 1 218 ? 15.424 2.150 -34.701 1.00 95.44 218 GLU A C 1
ATOM 1720 O O . GLU A 1 218 ? 14.627 2.827 -34.055 1.00 95.44 218 GLU A O 1
ATOM 1725 N N . GLN A 1 219 ? 16.021 1.079 -34.165 1.00 96.12 219 GLN A N 1
ATOM 1726 C CA . GLN A 1 219 ? 15.746 0.634 -32.792 1.00 96.12 219 GLN A CA 1
ATOM 1727 C C . GLN A 1 219 ? 16.114 1.700 -31.756 1.00 96.12 219 GLN A C 1
ATOM 1729 O O . GLN A 1 219 ? 15.385 1.903 -30.786 1.00 96.12 219 GLN A O 1
ATOM 1734 N N . MET A 1 220 ? 17.223 2.405 -31.973 1.00 94.94 220 MET A N 1
ATOM 1735 C CA . MET A 1 220 ? 17.678 3.464 -31.075 1.00 94.94 220 MET A CA 1
ATOM 1736 C C . MET A 1 220 ? 16.737 4.662 -31.109 1.00 94.94 220 MET A C 1
ATOM 1738 O O . MET A 1 220 ? 16.325 5.139 -30.056 1.00 94.94 220 MET A O 1
ATOM 1742 N N . LYS A 1 221 ? 16.290 5.071 -32.300 1.00 92.50 221 LYS A N 1
ATOM 1743 C CA . LYS A 1 221 ? 15.275 6.116 -32.448 1.00 92.50 221 LYS A CA 1
ATOM 1744 C C . LYS A 1 221 ? 13.951 5.730 -31.784 1.00 92.50 221 LYS A C 1
ATOM 1746 O O . LYS A 1 221 ? 13.330 6.556 -31.121 1.00 92.50 221 LYS A O 1
ATOM 1751 N N . GLN A 1 222 ? 13.506 4.482 -31.936 1.00 93.75 222 GLN A N 1
ATOM 1752 C CA . GLN A 1 222 ? 12.297 3.992 -31.265 1.00 93.75 222 GLN A CA 1
ATOM 1753 C C . GLN A 1 222 ? 12.439 4.020 -29.739 1.00 93.75 222 GLN A C 1
ATOM 1755 O O . GLN A 1 222 ? 11.495 4.405 -29.046 1.00 93.75 222 GLN A O 1
ATOM 1760 N N . ALA A 1 223 ? 13.611 3.651 -29.219 1.00 93.75 223 ALA A N 1
ATOM 1761 C CA . ALA A 1 223 ? 13.904 3.720 -27.794 1.00 93.75 223 ALA A CA 1
ATOM 1762 C C . ALA A 1 223 ? 13.904 5.170 -27.283 1.00 93.75 223 ALA A C 1
ATOM 1764 O O . ALA A 1 223 ? 13.252 5.444 -26.280 1.00 93.75 223 ALA A O 1
ATOM 1765 N N . GLU A 1 224 ? 14.537 6.110 -27.990 1.00 91.88 224 GLU A N 1
ATOM 1766 C CA . GLU A 1 224 ? 14.499 7.542 -27.647 1.00 91.88 224 GLU A CA 1
ATOM 1767 C C . GLU A 1 224 ? 13.063 8.083 -27.620 1.00 91.88 224 GLU A C 1
ATOM 1769 O O . GLU A 1 224 ? 12.654 8.701 -26.638 1.00 91.88 224 GLU A O 1
ATOM 1774 N N . VAL A 1 225 ? 12.251 7.774 -28.640 1.00 90.88 225 VAL A N 1
ATOM 1775 C CA . VAL A 1 225 ? 10.834 8.179 -28.691 1.00 90.88 225 VAL A CA 1
ATOM 1776 C C . VAL A 1 225 ? 10.043 7.597 -27.519 1.00 90.88 225 VAL A C 1
ATOM 1778 O O . VAL A 1 225 ? 9.196 8.280 -26.942 1.00 90.88 225 VAL A O 1
ATOM 1781 N N . PHE A 1 226 ? 10.292 6.340 -27.148 1.00 90.62 226 PHE A N 1
ATOM 1782 C CA . PHE A 1 226 ? 9.640 5.723 -25.996 1.00 90.62 226 PHE A CA 1
ATOM 1783 C C . PHE A 1 226 ? 10.020 6.423 -24.683 1.00 90.62 226 PHE A C 1
ATOM 1785 O O . PHE A 1 226 ? 9.133 6.714 -23.873 1.00 90.62 226 PHE A O 1
ATOM 1792 N N . LEU A 1 227 ? 11.312 6.710 -24.488 1.00 90.50 227 LEU A N 1
ATOM 1793 C CA . LEU A 1 227 ? 11.824 7.406 -23.306 1.00 90.50 227 LEU A CA 1
ATOM 1794 C C . LEU A 1 227 ? 11.223 8.811 -23.170 1.00 90.50 227 LEU A C 1
ATOM 1796 O O . LEU A 1 227 ? 10.816 9.185 -22.074 1.00 90.50 227 LEU A O 1
ATOM 1800 N N . ASP A 1 228 ? 11.105 9.539 -24.279 1.00 87.69 228 ASP A N 1
ATOM 1801 C CA . ASP A 1 228 ? 10.591 10.911 -24.304 1.00 87.69 228 ASP A CA 1
ATOM 1802 C C . ASP A 1 228 ? 9.067 10.978 -24.101 1.00 87.69 228 ASP A C 1
ATOM 1804 O O . ASP A 1 228 ? 8.557 11.808 -23.352 1.00 87.69 228 ASP A O 1
ATOM 1808 N N . THR A 1 229 ? 8.315 10.060 -24.720 1.00 87.75 229 THR A N 1
ATOM 1809 C CA . THR A 1 229 ? 6.844 10.175 -24.775 1.00 87.75 229 THR A CA 1
ATOM 1810 C C . THR A 1 229 ? 6.093 9.313 -23.766 1.00 87.75 229 THR A C 1
ATOM 1812 O O . THR A 1 229 ? 5.002 9.690 -23.338 1.00 87.75 229 THR A O 1
ATOM 1815 N N . ARG A 1 230 ? 6.616 8.135 -23.399 1.00 88.88 230 ARG A N 1
ATOM 1816 C CA . ARG A 1 230 ? 5.848 7.137 -22.628 1.00 88.88 230 ARG A CA 1
ATOM 1817 C C . ARG A 1 230 ? 6.339 6.928 -21.208 1.00 88.88 230 ARG A C 1
ATOM 1819 O O . ARG A 1 230 ? 5.526 6.569 -20.357 1.00 88.88 230 ARG A O 1
ATOM 1826 N N . VAL A 1 231 ? 7.623 7.133 -20.923 1.00 90.19 231 VAL A N 1
ATOM 1827 C CA . VAL A 1 231 ? 8.179 6.815 -19.596 1.00 90.19 231 VAL A CA 1
ATOM 1828 C C . VAL A 1 231 ? 7.584 7.696 -18.505 1.00 90.19 231 VAL A C 1
ATOM 1830 O O . VAL A 1 231 ? 7.167 7.160 -17.483 1.00 90.19 231 VAL A O 1
ATOM 1833 N N . ALA A 1 232 ? 7.462 9.007 -18.731 1.00 88.38 232 ALA A N 1
ATOM 1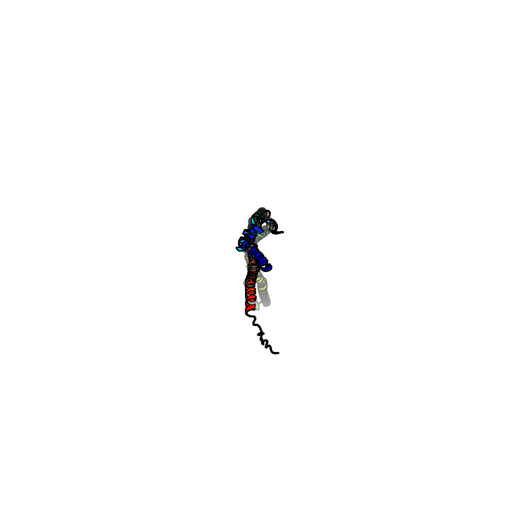834 C CA . ALA A 1 232 ? 6.852 9.922 -17.763 1.00 88.38 232 ALA A CA 1
ATOM 1835 C C . ALA A 1 232 ? 5.435 9.469 -17.370 1.00 88.38 232 ALA A C 1
ATOM 1837 O O . ALA A 1 232 ? 5.145 9.273 -16.190 1.00 88.38 232 ALA A O 1
ATOM 1838 N N . ALA A 1 233 ? 4.588 9.204 -18.370 1.00 87.88 233 ALA A N 1
ATOM 1839 C CA . ALA A 1 233 ? 3.225 8.721 -18.163 1.00 87.88 233 ALA A CA 1
ATOM 1840 C C . ALA A 1 233 ? 3.187 7.337 -17.491 1.00 87.88 233 ALA A C 1
ATOM 1842 O O . ALA A 1 233 ? 2.330 7.080 -16.648 1.00 87.88 233 ALA A O 1
ATOM 1843 N N . THR A 1 234 ? 4.128 6.451 -17.828 1.00 90.56 234 THR A N 1
ATOM 1844 C CA . THR A 1 234 ? 4.231 5.118 -17.212 1.00 90.56 234 THR A CA 1
ATOM 1845 C C . THR A 1 234 ? 4.577 5.226 -15.730 1.00 90.56 234 THR A C 1
ATOM 1847 O O . THR A 1 234 ? 3.898 4.623 -14.906 1.00 90.56 234 THR A O 1
ATOM 1850 N N . ILE A 1 235 ? 5.580 6.035 -15.373 1.00 90.12 235 ILE A N 1
ATOM 1851 C CA . ILE A 1 235 ? 5.964 6.259 -13.973 1.00 90.12 235 ILE A CA 1
ATOM 1852 C C . ILE A 1 235 ? 4.811 6.908 -13.204 1.00 90.12 235 ILE A C 1
ATOM 1854 O O . ILE A 1 235 ? 4.532 6.497 -12.082 1.00 90.12 235 ILE A O 1
ATOM 1858 N N . GLN A 1 236 ? 4.115 7.878 -13.804 1.00 89.19 236 GLN A N 1
ATOM 1859 C CA . GLN A 1 236 ? 2.954 8.517 -13.187 1.00 89.19 236 GLN A CA 1
ATOM 1860 C C . GLN A 1 236 ? 1.806 7.523 -12.943 1.00 89.19 236 GLN A C 1
ATOM 1862 O O . GLN A 1 236 ? 1.167 7.560 -11.896 1.00 89.19 236 GLN A O 1
ATOM 1867 N N . ASN A 1 237 ? 1.546 6.606 -13.875 1.00 90.31 237 ASN A N 1
ATOM 1868 C CA . ASN A 1 237 ? 0.510 5.592 -13.696 1.00 90.31 237 ASN A CA 1
ATOM 1869 C C . ASN A 1 237 ? 0.886 4.573 -12.603 1.00 90.31 237 ASN A C 1
ATOM 1871 O O . ASN A 1 237 ? 0.080 4.270 -11.724 1.00 90.31 237 ASN A O 1
ATOM 1875 N N . GLU A 1 238 ? 2.129 4.086 -12.612 1.00 92.31 238 GLU A N 1
ATOM 1876 C CA . GLU A 1 238 ? 2.627 3.154 -11.592 1.00 92.31 238 GLU A CA 1
ATOM 1877 C C . GLU A 1 238 ? 2.689 3.799 -10.198 1.00 92.31 238 GLU A C 1
ATOM 1879 O O . GLU A 1 238 ? 2.362 3.154 -9.200 1.00 92.31 238 GLU A O 1
ATOM 1884 N N . SER A 1 239 ? 3.039 5.088 -10.102 1.00 91.44 239 SER A N 1
ATOM 1885 C CA . SER A 1 239 ? 3.044 5.813 -8.826 1.00 91.44 239 SER A CA 1
ATOM 1886 C C . SER A 1 239 ? 1.632 5.988 -8.259 1.00 91.44 239 SER A C 1
ATOM 1888 O O . SER A 1 239 ? 1.429 5.803 -7.057 1.00 91.44 239 SER A O 1
ATOM 1890 N N . GLN A 1 240 ? 0.637 6.257 -9.111 1.00 91.00 240 GLN A N 1
ATOM 1891 C CA . GLN A 1 240 ? -0.775 6.315 -8.719 1.00 91.00 240 GLN A CA 1
ATOM 1892 C C . GLN A 1 240 ? -1.296 4.946 -8.261 1.00 91.00 240 GLN A C 1
ATOM 1894 O O . GLN A 1 240 ? -1.992 4.858 -7.246 1.00 91.00 240 GLN A O 1
ATOM 1899 N N . LEU A 1 241 ? -0.919 3.863 -8.950 1.00 93.00 241 LEU A N 1
ATOM 1900 C CA . LEU A 1 241 ? -1.269 2.498 -8.549 1.00 93.00 241 LEU A CA 1
ATOM 1901 C C . LEU A 1 241 ? -0.655 2.135 -7.188 1.00 93.00 241 LEU A C 1
ATOM 1903 O O . LEU A 1 241 ? -1.335 1.576 -6.322 1.00 93.00 241 LEU A O 1
ATOM 1907 N N . PHE A 1 242 ? 0.618 2.482 -6.984 1.00 93.12 242 PHE A N 1
ATOM 1908 C CA . PHE A 1 242 ? 1.308 2.306 -5.709 1.00 93.12 242 PHE A CA 1
ATOM 1909 C C . PHE A 1 242 ? 0.601 3.066 -4.583 1.00 93.12 242 PHE A C 1
ATOM 1911 O O . PHE A 1 242 ? 0.303 2.475 -3.542 1.00 93.12 242 PHE A O 1
ATOM 1918 N N . LEU A 1 243 ? 0.270 4.342 -4.808 1.00 93.25 243 LEU A N 1
ATOM 1919 C CA . LEU A 1 243 ? -0.451 5.154 -3.835 1.00 93.25 243 LEU A CA 1
ATOM 1920 C C . LEU A 1 243 ? -1.818 4.546 -3.504 1.00 93.25 243 LEU A C 1
ATOM 1922 O O . LEU A 1 243 ? -2.164 4.418 -2.333 1.00 93.25 243 LEU A O 1
ATOM 1926 N N . HIS A 1 244 ? -2.586 4.135 -4.515 1.00 92.81 244 HIS A N 1
ATOM 1927 C CA . HIS A 1 244 ? -3.892 3.514 -4.308 1.00 92.81 244 HIS A CA 1
ATOM 1928 C C . HIS A 1 244 ? -3.790 2.254 -3.439 1.00 92.81 244 HIS A C 1
ATOM 1930 O O . HIS A 1 244 ? -4.556 2.095 -2.490 1.00 92.81 244 HIS A O 1
ATOM 1936 N N . ARG A 1 245 ? -2.800 1.392 -3.705 1.00 94.69 245 ARG A N 1
ATOM 1937 C CA . ARG A 1 245 ? -2.553 0.194 -2.893 1.00 94.69 245 ARG A CA 1
ATOM 1938 C C . ARG A 1 245 ? -2.161 0.546 -1.458 1.00 94.69 245 ARG A C 1
ATOM 1940 O O . ARG A 1 245 ? -2.667 -0.077 -0.528 1.00 94.69 245 ARG A O 1
ATOM 1947 N N . LEU A 1 246 ? -1.285 1.533 -1.275 1.00 93.12 246 LEU A N 1
ATOM 1948 C CA . LEU A 1 246 ? -0.849 1.972 0.047 1.00 93.12 246 LEU A CA 1
ATOM 1949 C C . LEU A 1 246 ? -2.028 2.503 0.875 1.00 93.12 246 LEU A C 1
ATOM 1951 O O . LEU A 1 246 ? -2.210 2.093 2.018 1.00 93.12 246 LEU A O 1
ATOM 1955 N N . LEU A 1 247 ? -2.860 3.362 0.281 1.00 93.06 247 LEU A N 1
ATOM 1956 C CA . LEU A 1 247 ? -4.052 3.905 0.933 1.00 93.06 247 LEU A CA 1
ATOM 1957 C C . LEU A 1 247 ? -5.087 2.819 1.250 1.00 93.06 247 LEU A C 1
ATOM 1959 O O . LEU A 1 247 ? -5.658 2.835 2.337 1.00 93.06 247 LEU A O 1
ATOM 1963 N N . GLY A 1 248 ? -5.245 1.825 0.373 1.00 94.06 248 GLY A N 1
ATOM 1964 C CA . GLY A 1 248 ? -6.106 0.669 0.629 1.00 94.06 248 GLY A CA 1
ATOM 1965 C C . GLY A 1 248 ? -5.706 -0.131 1.878 1.00 94.06 248 GLY A C 1
ATOM 1966 O O . GLY A 1 248 ? -6.579 -0.631 2.593 1.00 94.06 248 GLY A O 1
ATOM 1967 N N . PHE A 1 249 ? -4.410 -0.214 2.211 1.00 94.62 249 PHE A N 1
ATOM 1968 C CA . PHE A 1 249 ? -3.974 -0.834 3.470 1.00 94.62 249 PHE A CA 1
ATOM 1969 C C . PHE A 1 249 ? -4.425 -0.036 4.693 1.00 94.62 249 PHE A C 1
ATOM 1971 O O . PHE A 1 249 ? -4.905 -0.629 5.658 1.00 94.62 249 PHE A O 1
ATOM 1978 N N . PHE A 1 250 ? -4.310 1.294 4.653 1.00 92.62 250 PHE A N 1
ATOM 1979 C CA . PHE A 1 250 ? -4.779 2.150 5.743 1.00 92.62 250 PHE A CA 1
ATOM 1980 C C . PHE A 1 250 ? -6.296 2.076 5.909 1.00 92.62 250 PHE A C 1
ATOM 1982 O O . PHE A 1 250 ? -6.771 1.945 7.034 1.00 92.62 250 PHE A O 1
ATOM 1989 N N . GLU A 1 251 ? -7.052 2.090 4.809 1.00 93.06 251 GLU A N 1
ATOM 1990 C CA . GLU A 1 251 ? -8.511 1.921 4.824 1.00 93.06 251 GLU A CA 1
ATOM 1991 C C . GLU A 1 251 ? -8.911 0.591 5.468 1.00 93.06 251 GLU A C 1
ATOM 1993 O O . GLU A 1 251 ? -9.738 0.562 6.381 1.00 93.06 251 GLU A O 1
ATOM 1998 N N . THR A 1 252 ? -8.258 -0.500 5.060 1.00 95.44 252 THR A N 1
ATOM 1999 C CA . THR A 1 252 ? -8.492 -1.834 5.627 1.00 95.44 252 THR A CA 1
ATOM 2000 C C . THR A 1 252 ? -8.152 -1.875 7.116 1.00 95.44 252 THR A C 1
ATOM 2002 O O . THR A 1 252 ? -8.924 -2.407 7.914 1.00 95.44 252 THR A O 1
ATOM 2005 N N . TYR A 1 253 ? -7.019 -1.291 7.512 1.00 94.25 253 TYR A N 1
ATOM 2006 C CA . TYR A 1 253 ? -6.585 -1.260 8.905 1.00 94.25 253 TYR A CA 1
ATOM 2007 C C . TYR A 1 253 ? -7.529 -0.438 9.785 1.00 94.25 253 TYR A C 1
ATOM 2009 O O . TYR A 1 253 ? -7.895 -0.886 10.867 1.00 94.25 253 TYR A O 1
ATOM 2017 N N . VAL A 1 254 ? -7.971 0.734 9.324 1.00 93.88 254 VAL A N 1
ATOM 2018 C CA . VAL A 1 254 ? -8.937 1.563 10.055 1.00 93.88 254 VAL A CA 1
ATOM 2019 C C . VAL A 1 254 ? -10.286 0.862 10.170 1.00 93.88 254 VAL A C 1
ATOM 2021 O O . VAL A 1 254 ? -10.873 0.867 11.250 1.00 93.88 254 VAL A O 1
ATOM 2024 N N . ALA A 1 255 ? -10.770 0.224 9.102 1.00 93.88 255 ALA A N 1
ATOM 2025 C CA . ALA A 1 255 ? -12.006 -0.552 9.149 1.00 9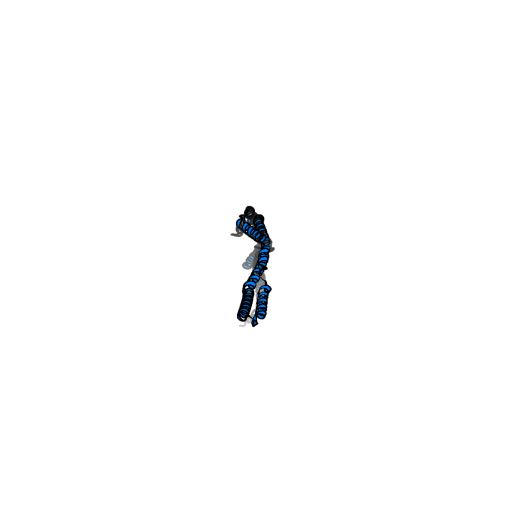3.88 255 ALA A CA 1
ATOM 2026 C C . ALA A 1 255 ? -11.909 -1.707 10.157 1.00 93.88 255 ALA A C 1
ATOM 2028 O O . ALA A 1 255 ? -12.806 -1.888 10.982 1.00 93.88 255 ALA A O 1
ATOM 2029 N N . TRP A 1 256 ? -10.792 -2.440 10.145 1.00 95.38 256 TRP A N 1
ATOM 2030 C CA . TRP A 1 256 ? -10.516 -3.488 11.124 1.00 95.38 256 TRP A CA 1
ATOM 2031 C C . TRP A 1 256 ? -10.441 -2.936 12.554 1.00 95.38 256 TRP A C 1
ATOM 2033 O O . TRP A 1 256 ? -11.078 -3.483 13.453 1.00 95.38 256 TRP A O 1
ATOM 2043 N N . ALA A 1 257 ? -9.722 -1.832 12.773 1.00 94.12 257 ALA A N 1
ATOM 2044 C CA . ALA A 1 257 ? -9.583 -1.209 14.085 1.00 94.12 257 ALA A CA 1
ATOM 2045 C C . ALA A 1 257 ? -10.940 -0.746 14.632 1.00 94.12 257 ALA A C 1
ATOM 2047 O O . ALA A 1 257 ? -11.260 -1.034 15.783 1.00 94.12 257 ALA A O 1
ATOM 2048 N N . LYS A 1 258 ? -11.778 -0.110 13.801 1.00 93.50 258 LYS A N 1
ATOM 2049 C CA . LYS A 1 258 ? -13.155 0.262 14.162 1.00 93.50 258 LYS A CA 1
ATOM 2050 C C . LYS A 1 258 ? -13.985 -0.966 14.534 1.00 93.50 258 LYS A C 1
ATOM 2052 O O . LYS A 1 258 ? -14.598 -0.980 15.598 1.00 93.50 258 LYS A O 1
ATOM 2057 N N . GLY A 1 259 ? -13.975 -2.012 13.708 1.00 93.56 259 GLY A N 1
ATOM 2058 C CA . GLY A 1 259 ? -14.705 -3.253 13.994 1.00 93.56 259 GLY A CA 1
ATOM 2059 C C . GLY A 1 259 ? -14.248 -3.919 15.295 1.00 93.56 259 GLY A C 1
ATOM 2060 O O . GLY A 1 259 ? -15.066 -4.333 16.113 1.00 93.56 259 GLY A O 1
ATOM 2061 N N . THR A 1 260 ? -12.939 -3.936 15.536 1.00 94.56 260 THR A N 1
ATOM 2062 C CA . THR A 1 260 ? -12.342 -4.538 16.733 1.00 94.56 260 THR A CA 1
ATOM 2063 C C . THR A 1 260 ? -12.690 -3.734 17.983 1.00 94.56 260 THR A C 1
ATOM 2065 O O . THR A 1 260 ? -13.177 -4.306 18.951 1.00 94.56 260 THR A O 1
ATOM 2068 N N . LEU A 1 261 ? -12.506 -2.409 17.969 1.00 92.12 261 LEU A N 1
ATOM 2069 C CA . LEU A 1 261 ? -12.791 -1.534 19.113 1.00 92.12 261 LEU A CA 1
ATOM 2070 C C . LEU A 1 261 ? -14.273 -1.525 19.495 1.00 92.12 261 LEU A C 1
ATOM 2072 O O . LEU A 1 261 ? -14.602 -1.506 20.678 1.00 92.12 261 LEU A O 1
ATOM 2076 N N . THR A 1 262 ? -15.160 -1.547 18.499 1.00 92.44 262 THR A N 1
ATOM 2077 C CA . THR A 1 262 ? -16.610 -1.484 18.728 1.00 92.44 262 THR A CA 1
ATOM 2078 C C . THR A 1 262 ? -17.230 -2.844 19.033 1.00 92.44 262 THR A C 1
ATOM 2080 O O . THR A 1 262 ? -18.245 -2.906 19.725 1.00 92.44 262 THR A O 1
ATOM 2083 N N . GLY A 1 263 ? -16.636 -3.926 18.521 1.00 91.31 263 GLY A N 1
ATOM 2084 C CA . GLY A 1 263 ? -17.240 -5.253 18.510 1.00 91.31 263 GLY A CA 1
ATOM 2085 C C . GLY A 1 263 ? -16.498 -6.306 19.323 1.00 91.31 263 GLY A C 1
ATOM 2086 O O . GLY A 1 263 ? -17.130 -7.089 20.021 1.00 91.31 263 GLY A O 1
ATOM 2087 N N . GLU A 1 264 ? -15.177 -6.395 19.227 1.00 90.06 264 GLU A N 1
ATOM 2088 C CA . GLU A 1 264 ? -14.421 -7.542 19.757 1.00 90.06 264 GLU A CA 1
ATOM 2089 C C . GLU A 1 264 ? -13.686 -7.223 21.058 1.00 90.06 264 GLU A C 1
ATOM 2091 O O . GLU A 1 264 ? -13.560 -8.078 21.936 1.00 90.06 264 GLU A O 1
ATOM 2096 N N . LEU A 1 265 ? -13.232 -5.982 21.207 1.00 90.19 265 LEU A N 1
ATOM 2097 C CA . LEU A 1 265 ? -12.482 -5.537 22.365 1.00 90.19 265 LEU A CA 1
ATOM 2098 C C . LEU A 1 265 ? -13.411 -5.304 23.565 1.00 90.19 265 LEU A C 1
ATOM 2100 O O . LEU A 1 265 ? -14.508 -4.759 23.442 1.00 90.19 265 LEU A O 1
ATOM 2104 N N . GLY A 1 266 ? -12.949 -5.685 24.757 1.00 88.81 266 GLY A N 1
ATOM 2105 C CA . GLY A 1 266 ? -13.645 -5.358 26.003 1.00 88.81 266 GLY A CA 1
ATOM 2106 C C . GLY A 1 266 ? -14.996 -6.058 26.178 1.00 88.81 266 GLY A C 1
ATOM 2107 O O . GLY A 1 266 ? -15.907 -5.476 26.759 1.00 88.81 266 GLY A O 1
ATOM 2108 N N . ARG A 1 267 ? -15.159 -7.292 25.687 1.00 93.19 267 ARG A N 1
ATOM 2109 C CA . ARG A 1 267 ? -16.331 -8.132 25.999 1.00 93.19 267 ARG A CA 1
ATOM 2110 C C . ARG A 1 267 ? -16.503 -8.253 27.516 1.00 93.19 267 ARG A C 1
ATOM 2112 O O . ARG A 1 267 ? -15.590 -8.704 28.207 1.00 93.19 267 ARG A O 1
ATOM 2119 N N . CYS A 1 268 ? -17.655 -7.832 28.044 1.00 94.00 268 CYS A N 1
ATOM 2120 C CA . CYS A 1 268 ? -17.833 -7.659 29.491 1.00 94.00 268 CYS A CA 1
ATOM 2121 C C . CYS A 1 268 ? -18.576 -8.808 30.195 1.00 94.00 268 CYS A C 1
ATOM 2123 O O . CYS A 1 268 ? -18.839 -8.727 31.398 1.00 94.00 268 CYS A O 1
ATOM 2125 N N . ARG A 1 269 ? -18.829 -9.931 29.506 1.00 95.00 269 ARG A N 1
ATOM 2126 C CA . ARG A 1 269 ? -19.398 -11.146 30.119 1.00 95.00 269 ARG A CA 1
ATOM 2127 C C . ARG A 1 269 ? -18.637 -11.659 31.343 1.00 95.00 269 ARG A C 1
ATOM 2129 O O . ARG A 1 269 ? -19.309 -11.998 32.318 1.00 95.00 269 ARG A O 1
ATOM 2136 N N . PRO A 1 270 ? -17.288 -11.689 31.369 1.00 94.69 270 PRO A N 1
ATOM 2137 C CA . PRO A 1 270 ? -16.561 -12.142 32.555 1.00 94.69 270 PRO A CA 1
ATOM 2138 C C . PRO A 1 270 ? -16.851 -11.288 33.796 1.00 94.69 270 PRO A C 1
ATOM 2140 O O . PRO A 1 270 ? -16.897 -11.808 34.907 1.00 94.69 270 PRO A O 1
ATOM 2143 N N . VAL A 1 271 ? -17.096 -9.985 33.614 1.00 91.62 271 VAL A N 1
ATOM 2144 C CA . VAL A 1 271 ? -17.432 -9.066 34.711 1.00 91.62 271 VAL A CA 1
ATOM 2145 C C . VAL A 1 271 ? -18.831 -9.360 35.249 1.00 91.62 271 VAL A C 1
ATOM 2147 O O . VAL A 1 271 ? -18.999 -9.472 36.462 1.00 91.62 271 VAL A O 1
ATOM 2150 N N . ALA A 1 272 ? -19.818 -9.553 34.368 1.00 93.06 272 ALA A N 1
ATOM 2151 C CA . ALA A 1 272 ? -21.166 -9.949 34.783 1.00 93.06 272 ALA A CA 1
ATOM 2152 C C . ALA A 1 272 ? -21.145 -11.281 35.551 1.00 93.06 272 ALA A C 1
ATOM 2154 O O . ALA A 1 272 ? -21.701 -11.373 36.639 1.00 93.06 272 ALA A O 1
ATOM 2155 N N . GLN A 1 273 ? -20.405 -12.277 35.056 1.00 94.94 273 GLN A N 1
ATOM 2156 C CA . GLN A 1 273 ? -20.256 -13.570 35.733 1.00 94.94 273 GLN A CA 1
ATOM 2157 C C . GLN A 1 273 ? -19.572 -13.463 37.100 1.00 94.94 273 GLN A C 1
ATOM 2159 O O . GLN A 1 273 ? -19.929 -14.190 38.029 1.00 94.94 273 GLN A O 1
ATOM 2164 N N . ALA A 1 274 ? -18.589 -12.571 37.240 1.00 95.06 274 ALA A N 1
ATOM 2165 C CA . ALA A 1 274 ? -17.954 -12.314 38.525 1.00 95.06 274 ALA A CA 1
ATOM 2166 C C . ALA A 1 274 ? -18.957 -11.727 39.532 1.00 95.06 274 ALA A C 1
ATOM 2168 O O . ALA A 1 274 ? -19.013 -12.195 40.668 1.00 95.06 274 ALA A O 1
ATOM 2169 N N . LEU A 1 275 ? -19.790 -10.768 39.111 1.00 92.19 275 LEU A N 1
ATOM 2170 C CA . LEU A 1 275 ? -20.847 -10.195 39.953 1.00 92.19 275 LEU A CA 1
ATOM 2171 C C . LEU A 1 275 ? -21.902 -11.240 40.345 1.00 92.19 275 LEU A C 1
ATOM 2173 O O . LEU A 1 275 ? -22.238 -11.335 41.524 1.00 92.19 275 LEU A O 1
ATOM 2177 N N . ASP A 1 276 ? -22.342 -12.079 39.405 1.00 92.56 276 ASP A N 1
ATOM 2178 C CA . ASP A 1 276 ? -23.292 -13.176 39.663 1.00 92.56 276 ASP A CA 1
ATOM 2179 C C . ASP A 1 276 ? -22.722 -14.191 40.663 1.00 92.56 276 ASP A C 1
ATOM 2181 O O . ASP A 1 276 ? -23.426 -14.738 41.520 1.00 92.56 276 ASP A O 1
ATOM 2185 N N . SER A 1 277 ? -21.414 -14.441 40.576 1.00 94.19 277 SER A N 1
ATOM 2186 C CA . SER A 1 277 ? -20.708 -15.329 41.499 1.00 94.19 277 SER A CA 1
ATOM 2187 C C . SER A 1 277 ? -20.636 -14.727 42.902 1.00 94.19 277 SER A C 1
ATOM 2189 O O . SER A 1 277 ? -20.862 -15.439 43.880 1.00 94.19 277 SER A O 1
ATOM 2191 N N . VAL A 1 278 ? -20.370 -13.422 43.017 1.00 93.12 278 VAL A N 1
ATOM 2192 C CA . VAL A 1 278 ? -20.370 -12.706 44.303 1.00 93.12 278 VAL A CA 1
ATOM 2193 C C . VAL A 1 278 ? -21.762 -12.719 44.933 1.00 93.12 278 VAL A C 1
ATOM 2195 O O . VAL A 1 278 ? -21.872 -13.056 46.113 1.00 93.12 278 VAL A O 1
ATOM 2198 N N . GLU A 1 279 ? -22.814 -12.434 44.159 1.00 91.81 279 GLU A N 1
ATOM 2199 C CA . GLU A 1 279 ? -24.208 -12.540 44.613 1.00 91.81 279 GLU A CA 1
ATOM 2200 C C . GLU A 1 279 ? -24.485 -13.952 45.136 1.00 91.81 279 GLU A C 1
ATOM 2202 O O . GLU A 1 279 ? -24.932 -14.132 46.268 1.00 91.81 279 GLU A O 1
ATOM 2207 N N . THR A 1 280 ? -24.144 -14.974 44.348 1.00 93.00 280 THR A N 1
ATOM 2208 C CA . THR A 1 280 ? -24.366 -16.376 44.719 1.00 93.00 280 THR A CA 1
ATOM 2209 C C . THR A 1 280 ? -23.655 -16.733 46.025 1.00 93.00 280 THR A C 1
ATOM 2211 O O . THR A 1 280 ? -24.252 -17.366 46.898 1.00 93.00 280 THR A O 1
ATOM 2214 N N . ILE A 1 281 ? -22.400 -16.312 46.198 1.00 93.25 281 ILE A N 1
ATOM 2215 C CA . ILE A 1 281 ? -21.621 -16.610 47.403 1.00 93.25 281 ILE A CA 1
ATOM 2216 C C . ILE A 1 281 ? -22.187 -15.890 48.627 1.00 93.25 281 ILE A C 1
ATOM 2218 O O . ILE A 1 281 ? -22.429 -16.524 49.657 1.00 93.25 281 ILE A O 1
ATOM 2222 N N . ALA A 1 282 ? -22.425 -14.584 48.526 1.00 91.69 282 ALA A N 1
ATOM 2223 C CA . ALA A 1 282 ? -22.917 -13.793 49.646 1.00 91.69 282 ALA A CA 1
ATOM 2224 C C . ALA A 1 282 ? -24.336 -14.217 50.058 1.00 91.69 282 ALA A C 1
ATOM 2226 O O . ALA A 1 282 ? -24.626 -14.375 51.244 1.00 91.69 282 ALA A O 1
ATOM 2227 N N . CYS A 1 283 ? -25.211 -14.452 49.084 1.00 92.25 283 CYS A N 1
ATOM 2228 C CA . CYS A 1 283 ? -26.622 -14.695 49.339 1.00 92.25 283 CYS A CA 1
ATOM 2229 C C . CYS A 1 283 ? -26.928 -16.155 49.648 1.00 92.25 283 CYS A C 1
ATOM 2231 O O . CYS A 1 283 ? -27.505 -16.441 50.695 1.00 92.25 283 CYS A O 1
ATOM 2233 N N . ARG A 1 284 ? -26.500 -17.086 48.787 1.00 89.81 284 ARG A N 1
ATOM 2234 C CA . ARG A 1 284 ? -26.843 -18.506 48.948 1.00 89.81 284 ARG A CA 1
ATOM 2235 C C . ARG A 1 284 ? -25.909 -19.235 49.902 1.00 89.81 284 ARG A C 1
ATOM 2237 O O . ARG A 1 284 ? -26.365 -20.060 50.686 1.00 89.81 284 ARG A O 1
ATOM 2244 N N . TYR A 1 285 ? -24.603 -18.967 49.851 1.00 90.56 285 TYR A N 1
ATOM 2245 C CA . TYR A 1 285 ? -23.664 -19.695 50.711 1.00 90.56 285 TYR A CA 1
ATOM 2246 C C . TYR A 1 285 ? -23.509 -19.069 52.093 1.00 90.56 285 TYR A C 1
ATOM 2248 O O . TYR A 1 285 ? -23.424 -19.817 53.064 1.00 90.56 285 TYR A O 1
ATOM 2256 N N . MET A 1 286 ? -23.499 -17.740 52.217 1.00 90.56 286 MET A N 1
ATOM 2257 C CA . MET A 1 286 ? -23.385 -17.089 53.526 1.00 90.56 286 MET A CA 1
ATOM 2258 C C . MET A 1 286 ? -24.741 -16.814 54.175 1.00 90.56 286 MET A C 1
ATOM 2260 O O . MET A 1 286 ? -25.038 -17.404 55.213 1.00 90.56 286 MET A O 1
ATOM 2264 N N . LEU A 1 287 ? -25.554 -15.919 53.604 1.00 91.06 287 LEU A N 1
ATOM 2265 C CA . LEU A 1 287 ? -26.761 -15.421 54.272 1.00 91.06 287 LEU A CA 1
ATOM 2266 C C . LEU A 1 287 ? -27.826 -16.505 54.463 1.00 91.06 287 LEU A C 1
ATOM 2268 O O . LEU A 1 287 ? -28.312 -16.662 55.583 1.00 91.06 287 LEU A O 1
ATOM 2272 N N . ASP A 1 288 ? -28.138 -17.293 53.433 1.00 90.06 288 ASP A N 1
ATOM 2273 C CA . ASP A 1 288 ? -29.095 -18.401 53.554 1.00 90.06 288 ASP A CA 1
ATOM 2274 C C . ASP A 1 288 ? -28.620 -19.455 54.563 1.00 90.06 288 ASP A C 1
ATOM 2276 O O . ASP A 1 288 ? -29.393 -19.873 55.428 1.00 90.06 288 ASP A O 1
ATOM 2280 N N . SER A 1 289 ? -27.338 -19.835 54.531 1.00 92.12 289 SER A N 1
ATOM 2281 C CA . SER A 1 289 ? -26.771 -20.796 55.489 1.00 92.12 289 SER A CA 1
ATOM 2282 C C . SER A 1 289 ? -26.809 -20.279 56.928 1.00 92.12 289 SER A C 1
ATOM 2284 O O . SER A 1 289 ? -27.174 -21.021 57.840 1.00 92.12 289 SER A O 1
ATOM 2286 N N . LEU A 1 290 ? -26.462 -19.006 57.152 1.00 91.06 290 LEU A N 1
ATOM 2287 C CA . LEU A 1 290 ? -26.535 -18.374 58.472 1.00 91.06 290 LEU A CA 1
ATOM 2288 C C . LEU A 1 290 ? -27.984 -18.280 58.955 1.00 91.06 290 LEU A C 1
ATOM 2290 O O . LEU A 1 290 ? -28.261 -18.595 60.112 1.00 91.06 290 LEU A O 1
ATOM 2294 N N . ASN A 1 291 ? -28.916 -17.901 58.082 1.00 90.00 291 ASN A N 1
ATOM 2295 C CA . ASN A 1 291 ? -30.338 -17.834 58.410 1.00 90.00 291 ASN A CA 1
ATOM 2296 C C . ASN A 1 291 ? -30.896 -19.212 58.774 1.00 90.00 291 ASN A C 1
ATOM 2298 O O . ASN A 1 291 ? -31.570 -19.340 59.796 1.00 90.00 291 ASN A O 1
ATOM 2302 N N . ALA A 1 292 ? -30.571 -20.249 57.999 1.00 91.75 292 ALA A N 1
ATOM 2303 C CA . ALA A 1 292 ? -30.955 -21.626 58.294 1.00 91.75 292 ALA A CA 1
ATOM 2304 C C . ALA A 1 292 ? -30.359 -22.109 59.628 1.00 91.75 292 ALA A C 1
ATOM 2306 O O . ALA A 1 292 ? -31.063 -22.708 60.447 1.00 91.75 292 ALA A O 1
ATOM 2307 N N . PHE A 1 293 ? -29.086 -21.792 59.887 1.00 93.06 293 PHE A N 1
ATOM 2308 C CA . PHE A 1 293 ? -28.416 -22.102 61.148 1.00 93.06 293 PHE A CA 1
ATOM 2309 C C . PHE A 1 293 ? -29.129 -21.451 62.342 1.00 93.06 293 PHE A C 1
ATOM 2311 O O . PHE A 1 293 ? -29.550 -22.156 63.264 1.00 93.06 293 PHE A O 1
ATOM 2318 N N . TRP A 1 294 ? -29.344 -20.132 62.318 1.00 92.19 294 TRP A N 1
ATOM 2319 C CA . TRP A 1 294 ? -30.007 -19.419 63.415 1.00 92.19 294 TRP A CA 1
ATOM 2320 C C . TRP A 1 294 ? -31.466 -19.837 63.596 1.00 92.19 294 TRP A C 1
ATOM 2322 O O . TRP A 1 294 ? -31.916 -19.981 64.733 1.00 92.19 294 TRP A O 1
ATOM 2332 N N . PHE A 1 295 ? -32.187 -20.101 62.504 1.00 91.06 295 PHE A N 1
ATOM 2333 C CA . PHE A 1 295 ? -33.551 -20.623 62.555 1.00 91.06 295 PHE A CA 1
ATOM 2334 C C . PHE A 1 295 ? -33.612 -21.977 63.273 1.00 91.06 295 PHE A C 1
ATOM 2336 O O . PHE A 1 295 ? -34.416 -22.158 64.190 1.00 91.06 295 PHE A O 1
ATOM 2343 N N . SER A 1 296 ? -32.717 -22.906 62.913 1.00 92.62 296 SER A N 1
ATOM 2344 C CA . SER A 1 296 ? -32.641 -24.234 63.533 1.00 92.62 296 SER A CA 1
ATOM 2345 C C . SER A 1 296 ? -32.329 -24.155 65.031 1.00 92.62 296 SER A C 1
ATOM 2347 O O . SER A 1 296 ? -33.001 -24.790 65.846 1.00 92.62 296 SER A O 1
ATOM 2349 N N . LEU A 1 297 ? -31.381 -23.298 65.424 1.00 91.75 297 LEU A N 1
ATOM 2350 C CA . LEU A 1 297 ? -30.999 -23.115 66.823 1.00 91.75 297 LEU A CA 1
ATOM 2351 C C . LEU A 1 297 ? -32.128 -22.448 67.624 1.00 91.75 297 LEU A C 1
ATOM 2353 O O . LEU A 1 297 ? -32.389 -22.819 68.770 1.00 91.75 297 LEU A O 1
ATOM 2357 N N . GLY A 1 298 ? -32.853 -21.520 66.996 1.00 90.06 298 GLY A N 1
ATOM 2358 C CA . GLY A 1 298 ? -34.067 -20.912 67.533 1.00 90.06 298 GLY A CA 1
ATOM 2359 C C . GLY A 1 298 ? -35.139 -21.956 67.824 1.00 90.06 298 GLY A C 1
ATOM 2360 O O . GLY A 1 298 ? -35.597 -22.055 68.964 1.00 90.06 298 GLY A O 1
ATOM 2361 N N . ALA A 1 299 ? -35.463 -22.797 66.840 1.00 89.56 299 ALA A N 1
ATOM 2362 C CA . ALA A 1 299 ? -36.429 -23.882 66.991 1.00 89.56 299 ALA A CA 1
ATOM 2363 C C . ALA A 1 299 ? -36.049 -24.842 68.131 1.00 89.56 299 ALA A C 1
ATOM 2365 O O . ALA A 1 299 ? -36.876 -25.117 69.002 1.00 89.56 299 ALA A O 1
ATOM 2366 N N . CYS A 1 300 ? -34.783 -25.272 68.203 1.00 90.31 300 CYS A N 1
ATOM 2367 C CA . CYS A 1 300 ? -34.288 -26.106 69.302 1.00 90.31 300 CYS A CA 1
ATOM 2368 C C . CYS A 1 300 ? -34.513 -25.442 70.664 1.00 90.31 300 CYS A C 1
ATOM 2370 O O . CYS A 1 300 ? -35.020 -26.071 71.588 1.00 90.31 300 CYS A O 1
ATOM 2372 N N . THR A 1 301 ? -34.181 -24.158 70.799 1.00 86.31 301 THR A N 1
ATOM 2373 C CA . THR A 1 301 ? -34.351 -23.450 72.075 1.00 86.31 301 THR A CA 1
ATOM 2374 C C . THR A 1 301 ? -35.821 -23.268 72.475 1.00 86.31 301 THR A C 1
ATOM 2376 O O . THR A 1 301 ? -36.134 -23.376 73.660 1.00 86.31 301 THR A O 1
ATOM 2379 N N . VAL A 1 302 ? -36.731 -23.057 71.514 1.00 87.62 302 VAL A N 1
ATOM 2380 C CA . VAL A 1 302 ? -38.182 -22.983 71.768 1.00 87.62 302 VAL A CA 1
ATOM 2381 C C . VAL A 1 302 ? -38.741 -24.337 72.202 1.00 87.62 302 VAL A C 1
ATOM 2383 O O . VAL A 1 302 ? -39.585 -24.373 73.088 1.00 87.62 302 VAL A O 1
ATOM 2386 N N . LEU A 1 303 ? -38.265 -25.444 71.629 1.00 88.62 303 LEU A N 1
ATOM 2387 C CA . LEU A 1 303 ? -38.731 -26.794 71.969 1.00 88.62 303 LEU A CA 1
ATOM 2388 C C . LEU A 1 303 ? -38.118 -27.331 73.277 1.00 88.62 303 LEU A C 1
ATOM 2390 O O . LEU A 1 303 ? -38.787 -28.042 74.029 1.00 88.62 303 LEU A O 1
ATOM 2394 N N . LEU A 1 304 ? -36.870 -26.965 73.590 1.00 88.81 304 LEU A N 1
ATOM 2395 C CA . LEU A 1 304 ? -36.170 -27.411 74.802 1.00 88.81 304 LEU A CA 1
ATOM 2396 C C . LEU A 1 304 ? -36.719 -26.781 76.087 1.00 88.81 304 LEU A C 1
ATOM 2398 O O . LEU A 1 304 ? -36.706 -27.437 77.124 1.00 88.81 304 LEU A O 1
ATOM 2402 N N . LEU A 1 305 ? -37.214 -25.540 76.047 1.00 86.00 305 LEU A N 1
ATOM 2403 C CA . LEU A 1 305 ? -37.783 -24.856 77.219 1.00 86.00 305 LEU A CA 1
ATOM 2404 C C . LEU A 1 305 ? -39.012 -25.598 77.797 1.00 86.00 305 LEU A C 1
ATOM 2406 O O . LEU A 1 305 ? -38.976 -25.969 78.973 1.00 86.00 305 LEU A O 1
ATOM 2410 N N . PRO A 1 306 ? -40.061 -25.905 77.006 1.00 86.25 306 PRO A N 1
ATOM 2411 C CA . PRO A 1 306 ? -41.159 -26.775 77.428 1.00 86.25 306 PRO A CA 1
ATOM 2412 C C . PRO A 1 306 ? -40.673 -28.170 77.822 1.00 86.25 306 PRO A C 1
ATOM 2414 O O . PRO A 1 306 ? -41.135 -28.718 78.822 1.00 86.25 306 PRO A O 1
ATOM 2417 N N . GLY A 1 307 ? -39.707 -28.720 77.075 1.00 88.50 307 GLY A N 1
ATOM 2418 C CA . GLY A 1 307 ? -39.108 -30.024 77.356 1.00 88.50 307 GLY A CA 1
ATOM 2419 C C . GLY A 1 307 ? -38.471 -30.105 78.747 1.00 88.50 307 GLY A C 1
ATOM 2420 O O . GLY A 1 307 ? -38.734 -31.051 79.482 1.00 88.50 307 GLY A O 1
ATOM 2421 N N . LEU A 1 308 ? -37.705 -29.092 79.158 1.00 88.19 308 LEU A N 1
ATOM 2422 C CA . LEU A 1 308 ? -37.104 -28.993 80.493 1.00 88.19 308 LEU A CA 1
ATOM 2423 C C . LEU A 1 308 ? -38.156 -28.840 81.596 1.00 88.19 308 LEU A C 1
ATOM 2425 O O . LEU A 1 308 ? -38.032 -29.450 82.659 1.00 88.19 308 LEU A O 1
ATOM 2429 N N . ILE A 1 309 ? -39.212 -28.058 81.361 1.00 87.88 309 ILE A N 1
ATOM 2430 C CA . ILE A 1 309 ? -40.311 -27.908 82.327 1.00 87.88 309 ILE A CA 1
ATOM 2431 C C . ILE A 1 309 ? -41.025 -29.252 82.528 1.00 87.88 309 ILE A C 1
ATOM 2433 O O . ILE A 1 309 ? -41.242 -29.675 83.664 1.00 87.88 309 ILE A O 1
ATOM 2437 N N . LEU A 1 310 ? -41.344 -29.956 81.441 1.00 88.12 310 LEU A N 1
ATOM 2438 C CA . LEU A 1 310 ? -41.925 -31.298 81.492 1.00 88.12 310 LEU A CA 1
ATOM 2439 C C . LEU A 1 310 ? -40.983 -32.279 82.198 1.00 88.12 310 LEU A C 1
ATOM 2441 O O . LEU A 1 310 ? -41.410 -32.969 83.122 1.00 88.12 310 LEU A O 1
ATOM 2445 N N . ALA A 1 311 ? -39.699 -32.291 81.835 1.00 88.38 311 ALA A N 1
ATOM 2446 C CA . ALA A 1 311 ? -38.696 -33.177 82.419 1.00 88.38 311 ALA A CA 1
ATOM 2447 C C . ALA A 1 311 ? -38.528 -32.957 83.931 1.00 88.38 311 ALA A C 1
ATOM 2449 O O . ALA A 1 311 ? -38.523 -33.918 84.694 1.00 88.38 311 ALA A O 1
ATOM 2450 N N . THR A 1 312 ? -38.460 -31.706 84.394 1.00 88.31 312 THR A N 1
ATOM 2451 C CA . THR A 1 312 ? -38.343 -31.384 85.830 1.00 88.31 312 THR A CA 1
ATOM 2452 C C . THR A 1 312 ? -39.608 -31.731 86.617 1.00 88.31 312 THR A C 1
ATOM 2454 O O . THR A 1 312 ? -39.521 -32.159 87.770 1.00 88.31 312 THR A O 1
ATOM 2457 N N . ARG A 1 313 ? -40.794 -31.600 86.008 1.00 86.06 313 ARG A N 1
ATOM 2458 C CA . ARG A 1 313 ? -42.060 -32.045 86.612 1.00 86.06 313 ARG A CA 1
ATOM 2459 C C . ARG A 1 313 ? -42.139 -33.567 86.705 1.00 86.06 313 ARG A C 1
ATOM 2461 O O . ARG A 1 313 ? -42.485 -34.080 87.765 1.00 86.06 313 ARG A O 1
ATOM 2468 N N . LEU A 1 314 ? -41.766 -34.276 85.641 1.00 85.38 314 LEU A N 1
ATOM 2469 C CA . LEU A 1 314 ? -41.708 -35.739 85.601 1.00 85.38 314 LEU A CA 1
ATOM 2470 C C . LEU A 1 314 ? -40.655 -36.296 86.568 1.00 85.38 314 LEU A C 1
ATOM 2472 O O . LEU A 1 314 ? -40.914 -37.294 87.233 1.00 85.38 314 LEU A O 1
ATOM 2476 N N . ALA A 1 315 ? -39.509 -35.630 86.727 1.00 84.88 315 ALA A N 1
ATOM 2477 C CA . ALA A 1 315 ? -38.445 -36.060 87.636 1.00 84.88 315 ALA A CA 1
ATOM 2478 C C . ALA A 1 315 ? -38.919 -36.208 89.094 1.00 84.88 315 ALA A C 1
ATOM 2480 O O . ALA A 1 315 ? -38.443 -37.092 89.802 1.00 84.88 315 ALA A O 1
ATOM 2481 N N . LYS A 1 316 ? -39.899 -35.405 89.539 1.00 78.69 316 LYS A N 1
ATOM 2482 C CA . LYS A 1 316 ? -40.513 -35.579 90.868 1.00 78.69 316 LYS A CA 1
ATOM 2483 C C . 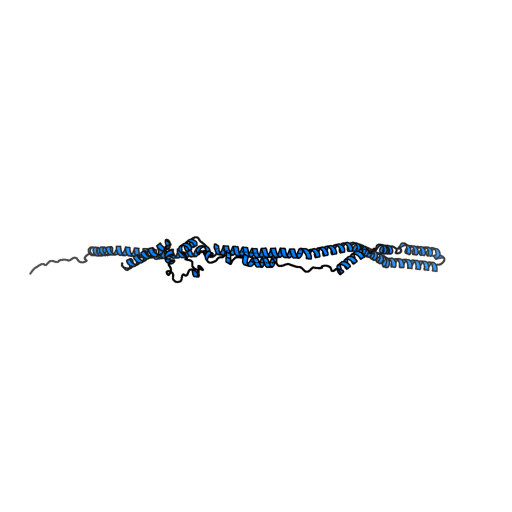LYS A 1 316 ? -41.290 -36.891 91.001 1.00 78.69 316 LYS A C 1
ATOM 2485 O O . LYS A 1 316 ? -41.272 -37.472 92.076 1.00 78.69 316 LYS A O 1
ATOM 2490 N N . PHE A 1 317 ? -41.937 -37.359 89.934 1.00 79.19 317 PHE A N 1
ATOM 2491 C CA . PHE A 1 317 ? -42.666 -38.632 89.923 1.00 79.19 317 PHE A CA 1
ATOM 2492 C C . PHE A 1 317 ? -41.740 -39.843 89.754 1.00 79.19 317 PHE A C 1
ATOM 2494 O O . PHE A 1 317 ? -42.058 -40.925 90.236 1.00 79.19 317 PHE A O 1
ATOM 2501 N N . TYR A 1 318 ? -40.584 -39.665 89.110 1.00 74.62 318 TYR A N 1
ATOM 2502 C CA . TYR A 1 318 ? -39.589 -40.728 88.926 1.00 74.62 318 TYR A CA 1
ATOM 2503 C C . TYR A 1 318 ? -38.614 -40.894 90.101 1.00 74.62 318 TYR A C 1
ATOM 2505 O O . TYR A 1 318 ? -37.867 -41.872 90.141 1.00 74.62 318 TYR A O 1
ATOM 2513 N N . ARG A 1 319 ? -38.613 -39.980 91.079 1.00 68.31 319 ARG A N 1
ATOM 2514 C CA . ARG A 1 319 ? -37.784 -40.094 92.284 1.00 68.31 319 ARG A CA 1
ATOM 2515 C C . ARG A 1 319 ? -38.402 -41.117 93.250 1.00 68.31 319 ARG A C 1
ATOM 2517 O O . ARG A 1 319 ? -39.292 -40.776 94.023 1.00 68.31 319 ARG A O 1
ATOM 2524 N N . ARG A 1 320 ? -37.930 -42.370 93.216 1.00 65.62 320 ARG A N 1
ATOM 2525 C CA . ARG A 1 320 ? -38.213 -43.371 94.267 1.00 65.62 320 ARG A CA 1
ATOM 2526 C C . ARG A 1 320 ? -37.532 -42.958 95.581 1.00 65.62 320 ARG A C 1
ATOM 2528 O O . ARG A 1 320 ? -36.408 -42.465 95.553 1.00 65.62 320 ARG A O 1
ATOM 2535 N N . MET A 1 321 ? -38.222 -43.126 96.712 1.00 60.28 321 MET A N 1
ATOM 2536 C CA . MET A 1 321 ? -37.625 -42.995 98.049 1.00 60.28 321 MET A CA 1
ATOM 2537 C C . MET A 1 321 ? -36.821 -44.258 98.377 1.00 60.28 321 MET A C 1
ATOM 2539 O O . MET A 1 321 ? -37.345 -45.356 98.212 1.00 60.28 321 MET A O 1
ATOM 2543 N N . ASP A 1 322 ? -35.580 -44.089 98.842 1.00 59.97 322 ASP A N 1
ATOM 2544 C CA . ASP A 1 322 ? -34.680 -45.188 99.242 1.00 59.97 322 ASP A CA 1
ATOM 2545 C C . ASP A 1 322 ? -34.954 -45.730 100.657 1.00 59.97 322 ASP A C 1
ATOM 2547 O O . ASP A 1 322 ? -34.399 -46.759 101.032 1.00 59.97 322 ASP A O 1
ATOM 2551 N N . TYR A 1 323 ? -35.821 -45.086 101.446 1.00 64.44 323 TYR A N 1
ATOM 2552 C CA . TYR A 1 323 ? -36.104 -45.504 102.821 1.00 64.44 323 TYR A CA 1
ATOM 2553 C C . TYR A 1 323 ? -37.609 -45.641 103.054 1.00 64.44 323 TYR A C 1
ATOM 2555 O O . TYR A 1 323 ? -38.380 -44.732 102.745 1.00 64.44 323 TYR A O 1
ATOM 2563 N N . ALA A 1 324 ? -38.011 -46.801 103.576 1.00 55.22 324 ALA A N 1
ATOM 2564 C CA . ALA A 1 324 ? -39.344 -47.055 104.105 1.00 55.22 324 ALA A CA 1
ATOM 2565 C C . ALA A 1 324 ? -39.324 -46.766 105.611 1.00 55.22 324 ALA A C 1
ATOM 2567 O O . ALA A 1 324 ? -38.503 -47.343 106.325 1.00 55.22 324 ALA A O 1
ATOM 2568 N N . ASP A 1 325 ? -40.208 -45.885 106.085 1.00 59.06 325 ASP A N 1
ATOM 2569 C CA . ASP A 1 325 ? -40.387 -45.649 107.518 1.00 59.06 325 ASP A CA 1
ATOM 2570 C C . ASP A 1 325 ? -40.955 -46.918 108.169 1.00 59.06 325 ASP A C 1
ATOM 2572 O O . ASP A 1 325 ? -42.106 -47.299 107.945 1.00 59.06 325 ASP A O 1
ATOM 2576 N N . VAL A 1 326 ? -40.124 -47.596 108.961 1.00 59.00 326 VAL A N 1
ATOM 2577 C CA . VAL A 1 326 ? -40.568 -48.637 109.889 1.00 59.00 326 VAL A CA 1
ATOM 2578 C C . VAL A 1 326 ? -40.999 -47.930 111.170 1.00 59.00 326 VAL A C 1
ATOM 2580 O O . VAL A 1 326 ? -40.166 -47.415 111.912 1.00 59.00 326 VAL A O 1
ATOM 2583 N N . HIS A 1 327 ? -42.305 -47.886 111.425 1.00 56.31 327 HIS A N 1
ATOM 2584 C CA . HIS A 1 327 ? -42.839 -47.509 112.731 1.00 56.31 327 HIS A CA 1
ATOM 2585 C C . HIS A 1 327 ? -42.833 -48.743 113.642 1.00 56.31 327 HIS A C 1
ATOM 2587 O O . HIS A 1 327 ? -43.667 -49.632 113.470 1.00 56.31 327 HIS A O 1
ATOM 2593 N N . GLU A 1 328 ? -41.911 -48.807 114.606 1.00 53.53 328 GLU A N 1
ATOM 2594 C CA . GLU A 1 328 ? -42.083 -49.677 115.774 1.00 53.53 328 GLU A CA 1
ATOM 2595 C C . GLU A 1 328 ? -42.838 -48.916 116.866 1.00 53.53 328 GLU A C 1
ATOM 2597 O O . GLU A 1 328 ? -42.516 -47.780 117.210 1.00 53.53 328 GLU A O 1
ATOM 2602 N N . ASN A 1 329 ? -43.914 -49.554 117.318 1.00 51.78 329 ASN A N 1
ATOM 2603 C CA . ASN A 1 329 ? -44.958 -49.015 118.173 1.00 51.78 329 ASN A CA 1
ATOM 2604 C C . ASN A 1 329 ? -44.472 -48.764 119.604 1.00 51.78 329 ASN A C 1
ATOM 2606 O O . ASN A 1 329 ? -43.809 -49.617 120.194 1.00 51.78 329 ASN A O 1
ATOM 2610 N N . ASP A 1 330 ? -44.931 -47.655 120.189 1.00 53.84 330 ASP A N 1
ATOM 2611 C CA . ASP A 1 330 ? -44.983 -47.462 121.636 1.00 53.84 330 ASP A CA 1
ATOM 2612 C C . ASP A 1 330 ? -45.746 -48.629 122.286 1.00 53.84 330 ASP A C 1
ATOM 2614 O O . ASP A 1 330 ? -46.969 -48.743 122.166 1.00 53.84 330 ASP A O 1
ATOM 2618 N N . ALA A 1 331 ? -45.019 -49.487 122.998 1.00 50.66 331 ALA A N 1
ATOM 2619 C CA . ALA A 1 331 ? -45.575 -50.390 123.991 1.00 50.66 331 ALA A CA 1
ATOM 2620 C C . ALA A 1 331 ? -45.173 -49.882 125.378 1.00 50.66 331 ALA A C 1
ATOM 2622 O O . ALA A 1 331 ? -44.067 -50.092 125.870 1.00 50.66 331 ALA A O 1
ATOM 2623 N N . LEU A 1 332 ? -46.124 -49.163 125.960 1.00 47.72 332 LEU A N 1
ATOM 2624 C CA . LEU A 1 332 ? -46.316 -48.933 127.381 1.00 47.72 332 LEU A CA 1
ATOM 2625 C C . LEU A 1 332 ? -46.136 -50.240 128.175 1.00 47.72 332 LEU A C 1
ATOM 2627 O O . LEU A 1 332 ? -46.908 -51.162 127.945 1.00 47.72 332 LEU A O 1
ATOM 2631 N N . GLU A 1 333 ? -45.201 -50.295 129.129 1.00 44.19 333 GLU A N 1
ATOM 2632 C CA . GLU A 1 333 ? -45.370 -51.062 130.374 1.00 44.19 333 GLU A CA 1
ATOM 2633 C C . GLU A 1 333 ? -44.340 -50.674 131.461 1.00 44.19 333 GLU A C 1
ATOM 2635 O O . GLU A 1 333 ? -43.141 -50.887 131.304 1.00 44.19 333 GLU A O 1
ATOM 2640 N N . MET A 1 334 ? -44.910 -50.137 132.554 1.00 39.69 334 MET A N 1
ATOM 2641 C CA . MET A 1 334 ? -44.449 -49.978 133.951 1.00 39.69 334 MET A CA 1
ATOM 2642 C C . MET A 1 334 ? -43.249 -49.090 134.297 1.00 39.69 334 MET A C 1
ATOM 2644 O O . MET A 1 334 ? -42.085 -49.522 134.164 1.00 39.69 334 MET A O 1
#

Radius of gyration: 65.38 Å; chains: 1; bounding box: 124×69×215 Å